Protein AF-A0ABD3NR68-F1 (afdb_monomer)

Mean predicted aligned error: 10.33 Å

Solvent-accessible surface area (backbone atoms only — not comparable to full-atom values): 18086 Å² total; per-residue (Å²): 133,54,73,58,55,52,44,32,49,54,40,53,52,52,47,50,52,52,63,60,52,61,59,51,64,66,69,32,66,78,48,55,76,67,62,65,53,46,64,59,53,43,46,52,52,49,51,50,52,50,53,54,52,50,50,52,50,52,52,48,41,50,52,34,55,53,53,66,72,71,58,85,61,88,83,62,85,74,67,78,68,86,57,86,83,66,67,51,73,40,58,56,55,25,48,65,31,43,51,60,13,48,29,24,38,51,46,2,34,74,44,43,33,56,71,43,23,55,43,48,14,51,47,42,23,53,56,46,43,49,48,45,43,49,72,69,67,58,54,83,60,89,73,40,70,73,47,54,53,50,53,50,52,53,52,47,51,53,41,52,51,52,38,51,56,56,51,52,54,57,52,56,51,51,52,49,57,50,49,55,52,52,53,54,48,56,51,57,61,51,69,73,62,79,80,96,75,86,83,90,80,95,85,82,96,81,80,82,79,80,74,67,83,64,85,78,74,71,79,58,86,91,53,65,98,72,62,85,67,52,56,80,60,80,77,63,71,89,80,39,89,82,80,57,90,75,88,67,76,58,80,47,58,52,44,60,53,8,49,51,23,11,46,48,14,9,53,26,61,29,51,36,53,55,38,60,70,72,43,59,66,79,70,50,56,62,61,26,63,74,40,77,39,28,58,41,60,53,67,71,50,73,86,80,66,79,80,84,126

Structure (mmCIF, N/CA/C/O backbone):
data_AF-A0ABD3NR68-F1
#
_entry.id   AF-A0ABD3NR68-F1
#
loop_
_atom_site.group_PDB
_atom_site.id
_atom_site.type_symbol
_atom_site.label_atom_id
_atom_site.label_alt_id
_atom_site.label_comp_id
_atom_site.label_asym_id
_atom_site.label_entity_id
_atom_site.label_seq_id
_atom_site.pdbx_PDB_ins_code
_atom_site.Cartn_x
_atom_site.Cartn_y
_atom_site.Cartn_z
_atom_site.occupancy
_atom_site.B_iso_or_equiv
_atom_site.auth_seq_id
_atom_site.auth_comp_id
_atom_site.auth_asym_id
_atom_site.auth_atom_id
_atom_site.pdbx_PDB_model_num
ATOM 1 N N . MET A 1 1 ? 30.261 1.679 -4.258 1.00 79.75 1 MET A N 1
ATOM 2 C CA . MET A 1 1 ? 28.835 1.857 -4.558 1.00 79.75 1 MET A CA 1
ATOM 3 C C . MET A 1 1 ? 28.741 2.703 -5.800 1.00 79.75 1 MET A C 1
ATOM 5 O O . MET A 1 1 ? 29.312 3.790 -5.810 1.00 79.75 1 MET A O 1
ATOM 9 N N . ASP A 1 2 ? 28.076 2.198 -6.825 1.00 92.88 2 ASP A N 1
ATOM 10 C CA . ASP A 1 2 ? 27.864 2.935 -8.067 1.00 92.88 2 ASP A CA 1
ATOM 11 C C . ASP A 1 2 ? 26.850 4.063 -7.841 1.00 92.88 2 ASP A C 1
ATOM 13 O O . ASP A 1 2 ? 25.953 3.950 -7.002 1.00 92.88 2 ASP A O 1
ATOM 17 N N . SER A 1 3 ? 26.916 5.134 -8.637 1.00 88.06 3 SER A N 1
ATOM 18 C CA . SER A 1 3 ? 25.952 6.245 -8.554 1.00 88.06 3 SER A CA 1
ATOM 19 C C . SER A 1 3 ? 24.499 5.765 -8.671 1.00 88.06 3 SER A C 1
ATOM 21 O O . SER A 1 3 ? 23.620 6.279 -7.986 1.00 88.06 3 SER A O 1
ATOM 23 N N . ASN A 1 4 ? 24.259 4.723 -9.475 1.00 85.38 4 ASN A N 1
ATOM 24 C CA . ASN A 1 4 ? 22.955 4.070 -9.601 1.00 85.38 4 ASN A CA 1
ATOM 25 C C . ASN A 1 4 ? 22.490 3.436 -8.275 1.00 85.38 4 ASN A C 1
ATOM 27 O O . ASN A 1 4 ? 21.332 3.584 -7.902 1.00 85.38 4 ASN A O 1
ATOM 31 N N . GLU A 1 5 ? 23.376 2.762 -7.538 1.00 88.19 5 GLU A N 1
ATOM 32 C CA . GLU A 1 5 ? 23.041 2.145 -6.246 1.00 88.19 5 GLU A CA 1
ATOM 33 C C . GLU A 1 5 ? 22.697 3.211 -5.199 1.00 88.19 5 GLU A C 1
ATOM 35 O O . GLU A 1 5 ? 21.719 3.064 -4.470 1.00 88.19 5 GLU A O 1
ATOM 40 N N . ILE A 1 6 ? 23.454 4.316 -5.165 1.00 90.19 6 ILE A N 1
ATOM 41 C CA . ILE A 1 6 ? 23.191 5.455 -4.269 1.00 90.19 6 ILE A CA 1
ATOM 42 C C . ILE A 1 6 ? 21.808 6.051 -4.560 1.00 90.19 6 ILE A C 1
ATOM 44 O O . ILE A 1 6 ? 21.007 6.226 -3.642 1.00 90.19 6 ILE A O 1
ATOM 48 N N . ILE A 1 7 ? 21.499 6.301 -5.836 1.00 87.94 7 ILE A N 1
ATOM 49 C CA . ILE A 1 7 ? 20.189 6.794 -6.279 1.00 87.94 7 ILE A CA 1
ATOM 50 C C . ILE A 1 7 ? 19.070 5.821 -5.869 1.00 87.94 7 ILE A C 1
ATOM 52 O O . ILE A 1 7 ? 18.037 6.260 -5.364 1.00 87.94 7 ILE A O 1
ATOM 56 N N . GLY A 1 8 ? 19.283 4.509 -6.015 1.00 85.00 8 GLY A N 1
ATOM 57 C CA . GLY A 1 8 ? 18.336 3.471 -5.595 1.00 85.00 8 GLY A CA 1
ATOM 58 C C . GLY A 1 8 ? 18.123 3.372 -4.077 1.00 85.00 8 GLY A C 1
ATOM 59 O O . GLY A 1 8 ? 17.014 3.078 -3.639 1.00 85.00 8 GLY A O 1
ATOM 60 N N . LEU A 1 9 ? 19.135 3.655 -3.252 1.00 88.88 9 LEU A N 1
ATOM 61 C CA . LEU A 1 9 ? 18.956 3.719 -1.795 1.00 88.88 9 LEU A CA 1
ATOM 62 C C . LEU A 1 9 ? 18.228 4.996 -1.360 1.00 88.88 9 LEU A C 1
ATOM 64 O O . LEU A 1 9 ? 17.313 4.924 -0.539 1.00 88.88 9 LEU A O 1
ATOM 68 N N . ILE A 1 10 ? 18.576 6.146 -1.947 1.00 92.31 10 ILE A N 1
ATOM 69 C CA . ILE A 1 10 ? 17.865 7.415 -1.719 1.00 92.31 10 ILE A CA 1
ATOM 70 C C . ILE A 1 10 ? 16.387 7.266 -2.114 1.00 92.31 10 ILE A C 1
ATOM 72 O O . ILE A 1 10 ? 15.511 7.734 -1.388 1.00 92.31 10 ILE A O 1
ATOM 76 N N . ALA A 1 11 ? 16.100 6.533 -3.196 1.00 87.12 11 ALA A N 1
ATOM 77 C CA . ALA A 1 11 ? 14.750 6.146 -3.602 1.00 87.12 11 ALA A CA 1
ATOM 78 C C . ALA A 1 11 ? 13.953 5.477 -2.489 1.00 87.12 11 ALA A C 1
ATOM 80 O O . ALA A 1 11 ? 12.871 5.930 -2.123 1.00 87.12 11 ALA A O 1
ATOM 81 N N . ALA A 1 12 ? 14.493 4.366 -1.983 1.00 87.00 12 ALA A N 1
ATOM 82 C CA . ALA A 1 12 ? 13.815 3.499 -1.040 1.00 87.00 12 ALA A CA 1
ATOM 83 C C . ALA A 1 12 ? 13.588 4.235 0.282 1.00 87.00 12 ALA A C 1
ATOM 85 O O . ALA A 1 12 ? 12.526 4.103 0.884 1.00 87.00 12 ALA A O 1
ATOM 86 N N . PHE A 1 13 ? 14.547 5.072 0.682 1.00 92.50 13 PHE A N 1
ATOM 87 C CA . PHE A 1 13 ? 14.435 5.929 1.853 1.00 92.50 13 PHE A CA 1
ATOM 88 C C . PHE A 1 13 ? 13.356 7.012 1.694 1.00 92.50 13 PHE A C 1
ATOM 90 O O . PHE A 1 13 ? 12.478 7.122 2.549 1.00 92.50 13 PHE A O 1
ATOM 97 N N . LEU A 1 14 ? 13.351 7.767 0.589 1.00 92.00 14 LEU A N 1
ATOM 98 C CA . LEU A 1 14 ? 12.320 8.783 0.327 1.00 92.00 14 LEU A CA 1
ATOM 99 C C . LEU A 1 14 ? 10.925 8.161 0.182 1.00 92.00 14 LEU A C 1
ATOM 101 O O . LEU A 1 14 ? 9.957 8.706 0.709 1.00 92.00 14 LEU A O 1
ATOM 105 N N . ALA A 1 15 ? 10.819 7.002 -0.470 1.00 88.25 15 ALA A N 1
ATOM 106 C CA . ALA A 1 15 ? 9.576 6.245 -0.556 1.00 88.25 15 ALA A CA 1
ATOM 107 C C . ALA A 1 15 ? 9.105 5.784 0.833 1.00 88.25 15 ALA A C 1
ATOM 109 O O . ALA A 1 15 ? 7.940 5.981 1.170 1.00 88.25 15 ALA A O 1
ATOM 110 N N . ALA A 1 16 ? 9.994 5.235 1.667 1.00 88.62 16 ALA A N 1
ATOM 111 C CA . ALA A 1 16 ? 9.666 4.830 3.034 1.00 88.62 16 ALA A CA 1
ATOM 112 C C . ALA A 1 16 ? 9.192 6.016 3.894 1.00 88.62 16 ALA A C 1
ATOM 114 O O . ALA A 1 16 ? 8.191 5.890 4.599 1.00 88.62 16 ALA A O 1
ATOM 115 N N . LEU A 1 17 ? 9.840 7.182 3.787 1.00 92.81 17 LEU A N 1
ATOM 116 C CA . LEU A 1 17 ? 9.398 8.407 4.460 1.00 92.81 17 LEU A CA 1
ATOM 117 C C . LEU A 1 17 ? 8.028 8.885 3.955 1.00 92.81 17 LEU A C 1
ATOM 119 O O . LEU A 1 17 ? 7.162 9.217 4.765 1.00 92.81 17 LEU A O 1
ATOM 123 N N . ALA A 1 18 ? 7.798 8.897 2.640 1.00 91.69 18 ALA A N 1
ATOM 124 C CA . ALA A 1 18 ? 6.530 9.333 2.053 1.00 91.69 18 ALA A CA 1
ATOM 125 C C . ALA A 1 18 ? 5.366 8.392 2.418 1.00 91.69 18 ALA A C 1
ATOM 127 O O . ALA A 1 18 ? 4.312 8.849 2.862 1.00 91.69 18 ALA A O 1
ATOM 128 N N . PHE A 1 19 ? 5.557 7.074 2.301 1.00 86.69 19 PHE A N 1
ATOM 129 C CA . PHE A 1 19 ? 4.538 6.086 2.668 1.00 86.69 19 PHE A CA 1
ATOM 130 C C . PHE A 1 19 ? 4.300 6.011 4.182 1.00 86.69 19 PHE A C 1
ATOM 132 O O . PHE A 1 19 ? 3.154 5.853 4.602 1.00 86.69 19 PHE A O 1
ATOM 139 N N . GLY A 1 20 ? 5.344 6.164 5.005 1.00 87.75 20 GLY A N 1
ATOM 140 C CA . GLY A 1 20 ? 5.217 6.203 6.464 1.00 87.75 20 GLY A CA 1
ATOM 141 C C . GLY A 1 20 ? 4.485 7.453 6.963 1.00 87.75 20 GLY A C 1
ATOM 142 O O . GLY A 1 20 ? 3.576 7.352 7.786 1.00 87.75 20 GLY A O 1
ATOM 143 N N . SER A 1 21 ? 4.824 8.630 6.426 1.00 91.19 21 SER A N 1
ATOM 144 C CA . SER A 1 21 ? 4.200 9.903 6.822 1.00 91.19 21 SER A CA 1
ATOM 145 C C . SER A 1 21 ? 2.761 10.068 6.320 1.00 91.19 21 SER A C 1
ATOM 147 O O . SER A 1 21 ? 1.955 10.678 7.019 1.00 91.19 21 SER A O 1
ATOM 149 N N . TYR A 1 22 ? 2.389 9.469 5.181 1.00 88.31 22 TYR A N 1
ATOM 150 C CA . TYR A 1 22 ? 1.017 9.485 4.641 1.00 88.31 22 TYR A CA 1
ATOM 151 C C . TYR A 1 22 ? -0.055 9.022 5.651 1.00 88.31 22 TYR A C 1
ATOM 153 O O . TYR A 1 22 ? -1.179 9.528 5.636 1.00 88.31 22 TYR A O 1
ATOM 161 N N . GLY A 1 23 ? 0.281 8.101 6.562 1.00 85.38 23 GLY A N 1
ATOM 162 C CA . GLY A 1 23 ? -0.645 7.633 7.596 1.00 85.38 23 GLY A CA 1
ATOM 163 C C . GLY A 1 23 ? -0.946 8.656 8.700 1.00 85.38 23 GLY A C 1
ATOM 164 O O . GLY A 1 23 ? -1.962 8.527 9.383 1.00 85.38 23 GLY A O 1
ATOM 165 N N . VAL A 1 24 ? -0.104 9.680 8.878 1.00 88.69 24 VAL A N 1
ATOM 166 C CA . VAL A 1 24 ? -0.232 10.659 9.973 1.00 88.69 24 VAL A CA 1
ATOM 167 C C . VAL A 1 24 ? -1.396 11.638 9.736 1.00 88.69 24 VAL A C 1
ATOM 169 O O . VAL A 1 24 ? -2.262 11.714 10.609 1.00 88.69 24 VAL A O 1
ATOM 172 N N . PRO A 1 25 ? -1.542 12.306 8.567 1.00 88.50 25 PRO A N 1
ATOM 173 C CA . PRO A 1 25 ? -2.712 13.145 8.283 1.00 88.50 25 PRO A CA 1
ATOM 174 C C . PRO A 1 25 ? -4.056 12.414 8.403 1.00 88.50 25 PRO A C 1
ATOM 176 O O . PRO A 1 25 ? -5.051 13.028 8.776 1.00 88.50 25 PRO A O 1
ATOM 179 N N . MET A 1 26 ? -4.094 11.100 8.143 1.00 83.81 26 MET A N 1
ATOM 180 C CA . MET A 1 26 ? -5.310 10.285 8.282 1.00 83.81 26 MET A CA 1
ATOM 181 C C . MET A 1 26 ? -5.787 10.129 9.733 1.00 83.81 26 MET A C 1
ATOM 183 O O . MET A 1 26 ? -6.985 9.942 9.954 1.00 83.81 26 MET A O 1
ATOM 187 N N . LYS A 1 27 ? -4.866 10.185 10.707 1.00 81.94 27 LYS A N 1
ATOM 188 C CA . LYS A 1 27 ? -5.165 10.198 12.149 1.00 81.94 27 LYS A CA 1
ATOM 189 C C . LYS A 1 27 ? -5.452 11.610 12.685 1.00 81.94 27 LYS A C 1
ATOM 191 O O . LYS A 1 27 ? -5.962 11.729 13.795 1.00 81.94 27 LYS A O 1
ATOM 196 N N . GLY A 1 28 ? -5.125 12.662 11.930 1.00 85.19 28 GLY A N 1
ATOM 197 C CA . GLY A 1 28 ? -5.266 14.048 12.374 1.00 85.19 28 GLY A CA 1
ATOM 198 C C . GLY A 1 28 ? -6.711 14.420 12.716 1.00 85.19 28 GLY A C 1
ATOM 199 O O . GLY A 1 28 ? -7.650 14.023 12.025 1.00 85.19 28 GLY A O 1
ATOM 200 N N . GLU A 1 29 ? -6.887 15.231 13.761 1.00 81.50 29 GLU A N 1
ATOM 201 C CA . GLU A 1 29 ? -8.203 15.564 14.326 1.00 81.50 29 GLU A CA 1
ATOM 202 C C . GLU A 1 29 ? -9.193 16.146 13.296 1.00 81.50 29 GLU A C 1
ATOM 204 O O . GLU A 1 29 ? -10.386 15.856 13.322 1.00 81.50 29 GLU A O 1
ATOM 209 N N . ALA A 1 30 ? -8.699 16.922 12.327 1.00 85.25 30 ALA A N 1
ATOM 210 C CA . ALA A 1 30 ? -9.517 17.450 11.235 1.00 85.25 30 ALA A CA 1
ATOM 211 C C . ALA A 1 30 ? -10.134 16.339 10.356 1.00 85.25 30 ALA A C 1
ATOM 213 O O . ALA A 1 30 ? -11.280 16.460 9.925 1.00 85.25 30 ALA A O 1
ATOM 214 N N . ALA A 1 31 ? -9.407 15.244 10.113 1.00 81.56 31 ALA A N 1
ATOM 215 C CA . ALA A 1 31 ? -9.874 14.119 9.304 1.00 81.56 31 ALA A CA 1
ATOM 216 C C . ALA A 1 31 ? -10.822 13.186 10.079 1.00 81.56 31 ALA A C 1
ATOM 218 O O . ALA A 1 31 ? -11.714 12.577 9.478 1.00 81.56 31 ALA A O 1
ATOM 219 N N . THR A 1 32 ? -10.654 13.076 11.402 1.00 81.06 32 THR A N 1
ATOM 220 C CA . THR A 1 32 ? -11.526 12.262 12.264 1.00 81.06 32 THR A CA 1
ATOM 221 C C . THR A 1 32 ? -12.839 12.975 12.589 1.00 81.06 32 THR A C 1
ATOM 223 O O . THR A 1 32 ? -13.889 12.343 12.480 1.00 81.06 32 THR A O 1
ATOM 226 N N . ARG A 1 33 ? -12.822 14.290 12.868 1.00 85.38 33 ARG A N 1
ATOM 227 C CA . ARG A 1 33 ? -14.028 15.111 13.127 1.00 85.38 33 ARG A CA 1
ATOM 228 C C . ARG A 1 33 ? -15.070 15.053 12.004 1.00 85.38 33 ARG A C 1
ATOM 230 O O . ARG A 1 33 ? -16.262 15.076 12.284 1.00 85.38 33 ARG A O 1
ATOM 237 N N . VAL A 1 34 ? -14.636 14.983 10.743 1.00 87.94 34 VAL A N 1
ATOM 238 C CA . VAL A 1 34 ? -15.539 14.943 9.572 1.00 87.94 34 VAL A CA 1
ATOM 239 C C . VAL A 1 34 ? -16.061 13.525 9.286 1.00 87.94 34 VAL A C 1
ATOM 241 O O . VAL A 1 34 ? -17.029 13.367 8.550 1.00 87.94 34 VAL A O 1
ATOM 244 N N . ASN A 1 35 ? -15.436 12.483 9.853 1.00 86.25 35 ASN A N 1
ATOM 245 C CA . ASN A 1 35 ? -15.756 11.070 9.604 1.00 86.25 35 ASN A CA 1
ATOM 246 C C . ASN A 1 35 ? -15.917 10.720 8.102 1.00 86.25 35 ASN A C 1
ATOM 248 O O . ASN A 1 35 ? -16.807 9.970 7.710 1.00 86.25 35 ASN A O 1
ATOM 252 N N . VAL A 1 36 ? -15.048 11.289 7.251 1.00 89.25 36 VAL A N 1
ATOM 253 C CA . VAL A 1 36 ? -15.072 11.135 5.778 1.00 89.25 36 VAL A CA 1
ATOM 254 C C . VAL A 1 36 ? -15.148 9.658 5.390 1.00 89.25 36 VAL A C 1
ATOM 256 O O . VAL A 1 36 ? -14.344 8.886 5.902 1.00 89.25 36 VAL A O 1
ATOM 259 N N . ASP A 1 37 ? -16.025 9.242 4.478 1.00 92.00 37 ASP A N 1
ATOM 260 C CA . ASP A 1 37 ? -16.107 7.830 4.071 1.00 92.00 37 ASP A CA 1
ATOM 261 C C . ASP A 1 37 ? -14.758 7.305 3.498 1.00 92.00 37 ASP A C 1
ATOM 263 O O . ASP A 1 37 ? -14.104 8.013 2.719 1.00 92.00 37 ASP A O 1
ATOM 267 N N . PRO A 1 38 ? -14.300 6.082 3.845 1.00 90.19 38 PRO A N 1
ATOM 268 C CA . PRO A 1 38 ? -13.087 5.481 3.279 1.00 90.19 38 PRO A CA 1
ATOM 269 C C . PRO A 1 38 ? -13.025 5.449 1.742 1.00 90.19 38 PRO A C 1
ATOM 271 O O . PRO A 1 38 ? -11.933 5.565 1.179 1.00 90.19 38 PRO A O 1
ATOM 274 N N . LEU A 1 39 ? -14.161 5.323 1.050 1.00 92.88 39 LEU A N 1
ATOM 275 C CA . LEU A 1 39 ? -14.262 5.395 -0.412 1.00 92.88 39 LEU A CA 1
ATOM 276 C C . LEU A 1 39 ? -14.009 6.813 -0.930 1.00 92.88 39 LEU A C 1
ATOM 278 O O . LEU A 1 39 ? -13.324 6.980 -1.938 1.00 92.88 39 LEU A O 1
ATOM 282 N N . VAL A 1 40 ? -14.490 7.841 -0.226 1.00 94.12 40 VAL A N 1
ATOM 283 C CA . VAL A 1 40 ? -14.202 9.249 -0.553 1.00 94.12 40 VAL A CA 1
ATOM 284 C C . VAL A 1 40 ? -12.708 9.532 -0.371 1.00 94.12 40 VAL A C 1
ATOM 286 O O . VAL A 1 40 ? -12.079 10.121 -1.249 1.00 94.12 40 VAL A O 1
ATOM 289 N N . PHE A 1 41 ? -12.096 9.020 0.701 1.00 91.69 41 PHE A N 1
ATOM 290 C CA . PHE A 1 41 ? -10.649 9.141 0.907 1.00 91.69 41 PHE A CA 1
ATOM 291 C C . PHE A 1 41 ? -9.833 8.414 -0.180 1.00 91.69 41 PHE A C 1
ATOM 293 O O . PHE A 1 41 ? -8.887 8.980 -0.733 1.00 91.69 41 PHE A O 1
ATOM 300 N N . GLN A 1 42 ? -10.219 7.187 -0.546 1.00 93.75 42 GLN A N 1
ATOM 301 C CA . GLN A 1 42 ? -9.591 6.449 -1.649 1.00 93.75 42 GLN A CA 1
ATOM 302 C C . GLN A 1 42 ? -9.806 7.153 -3.005 1.00 93.75 42 GLN A C 1
ATOM 304 O O . GLN A 1 42 ? -8.907 7.117 -3.844 1.00 93.75 42 GLN A O 1
ATOM 309 N N . THR A 1 43 ? -10.931 7.849 -3.202 1.00 94.12 43 THR A N 1
ATOM 310 C CA . THR A 1 43 ? -11.192 8.672 -4.396 1.00 94.12 43 THR A CA 1
ATOM 311 C C . THR A 1 43 ? -10.243 9.867 -4.458 1.00 94.12 43 THR A C 1
ATOM 313 O O . THR A 1 43 ? -9.597 10.063 -5.483 1.00 94.12 43 THR A O 1
ATOM 316 N N . TYR A 1 44 ? -10.061 10.619 -3.365 1.00 94.62 44 TYR A N 1
ATOM 317 C CA . TYR A 1 44 ? -9.072 11.706 -3.325 1.00 94.62 44 TYR A CA 1
ATOM 318 C C . TYR A 1 44 ? -7.656 11.203 -3.614 1.00 94.62 44 TYR A C 1
ATOM 320 O O . TYR A 1 44 ? -6.947 11.793 -4.428 1.00 94.62 44 TYR A O 1
ATOM 328 N N . LYS A 1 45 ? -7.261 10.076 -3.013 1.00 92.62 45 LYS A N 1
ATOM 329 C CA . LYS A 1 45 ? -5.972 9.426 -3.281 1.00 92.62 45 LYS A CA 1
ATOM 330 C C . LYS A 1 45 ? -5.824 9.041 -4.758 1.00 92.62 45 LYS A C 1
ATOM 332 O O . LYS A 1 45 ? -4.791 9.342 -5.349 1.00 92.62 45 LYS A O 1
ATOM 337 N N . ALA A 1 46 ? -6.840 8.430 -5.369 1.00 93.69 46 ALA A N 1
ATOM 338 C CA . ALA A 1 46 ? -6.833 8.078 -6.790 1.00 93.69 46 ALA A CA 1
ATOM 339 C C . ALA A 1 46 ? -6.726 9.315 -7.698 1.00 93.69 46 ALA A C 1
ATOM 341 O O . ALA A 1 46 ? -5.898 9.324 -8.607 1.00 93.69 46 ALA A O 1
ATOM 342 N N . SER A 1 47 ? -7.478 10.381 -7.412 1.00 95.00 47 SER A N 1
ATOM 343 C CA . SER A 1 47 ? -7.404 11.649 -8.149 1.00 95.00 47 SER A CA 1
ATOM 344 C C . SER A 1 47 ? -6.030 12.311 -8.037 1.00 95.00 47 SER A C 1
ATOM 346 O O . SER A 1 47 ? -5.494 12.769 -9.042 1.00 95.00 47 SER A O 1
ATOM 348 N N . VAL A 1 48 ? -5.414 12.324 -6.849 1.00 95.12 48 VAL A N 1
ATOM 349 C CA . VAL A 1 48 ? -4.053 12.858 -6.668 1.00 95.12 48 VAL A CA 1
ATOM 350 C C . VAL A 1 48 ? -3.027 12.022 -7.437 1.00 95.12 48 VAL A C 1
ATOM 352 O O . VAL A 1 48 ? -2.188 12.604 -8.119 1.00 95.12 48 VAL A O 1
ATOM 355 N N . VAL A 1 49 ? -3.112 10.685 -7.400 1.00 91.88 49 VAL A N 1
ATOM 356 C CA . VAL A 1 49 ? -2.237 9.806 -8.204 1.00 91.88 49 VAL A CA 1
ATOM 357 C C . VAL A 1 49 ? -2.431 10.032 -9.707 1.00 91.88 49 VAL A C 1
ATOM 359 O O . VAL A 1 49 ? -1.445 10.081 -10.441 1.00 91.88 49 VAL A O 1
ATOM 362 N N . LEU A 1 50 ? -3.668 10.213 -10.175 1.00 93.00 50 LEU A N 1
ATOM 363 C CA . LEU A 1 50 ? -3.958 10.510 -11.579 1.00 93.00 50 LEU A CA 1
ATOM 364 C C . LEU A 1 50 ? -3.348 11.852 -12.006 1.00 93.00 50 LEU A C 1
ATOM 366 O O . LEU A 1 50 ? -2.700 11.920 -13.050 1.00 93.00 50 LEU A O 1
ATOM 370 N N . LEU A 1 51 ? -3.508 12.903 -11.197 1.00 94.94 51 LEU A N 1
ATOM 371 C CA . LEU A 1 51 ? -2.964 14.234 -11.478 1.00 94.94 51 LEU A CA 1
ATOM 372 C C . LEU A 1 51 ? -1.429 14.243 -11.480 1.00 94.94 51 LEU A C 1
ATOM 374 O O . LEU A 1 51 ? -0.830 14.777 -12.413 1.00 94.94 51 LEU A O 1
ATOM 378 N N . THR A 1 52 ? -0.780 13.623 -10.489 1.00 92.75 52 THR A N 1
ATOM 379 C CA . THR A 1 52 ? 0.691 13.567 -10.435 1.00 92.75 52 THR A CA 1
ATOM 380 C C . THR A 1 52 ? 1.270 12.702 -11.550 1.00 92.75 52 THR A C 1
ATOM 382 O O . THR A 1 52 ? 2.244 13.110 -12.178 1.00 92.75 52 THR A O 1
ATOM 385 N N . SER A 1 53 ? 0.643 11.568 -11.877 1.00 89.44 53 SER A N 1
ATOM 386 C CA . SER A 1 53 ? 1.059 10.731 -13.013 1.00 89.44 53 SER A CA 1
ATOM 387 C C . SER A 1 53 ? 0.879 11.457 -14.348 1.00 89.44 53 SER A C 1
ATOM 389 O O . SER A 1 53 ? 1.770 11.410 -15.190 1.00 89.44 53 SER A O 1
ATOM 391 N N . SER A 1 54 ? -0.223 12.194 -14.525 1.00 89.94 54 SER A N 1
ATOM 392 C CA . SER A 1 54 ? -0.462 13.000 -15.733 1.00 89.94 54 SER A CA 1
ATOM 393 C C . SER A 1 54 ? 0.586 14.104 -15.889 1.00 89.94 54 SER A C 1
ATOM 395 O O . SER A 1 54 ? 1.124 14.290 -16.978 1.00 89.94 54 SER A O 1
ATOM 397 N N . LEU A 1 55 ? 0.936 14.797 -14.798 1.00 91.88 55 LEU A N 1
ATOM 398 C CA . LEU A 1 55 ? 2.001 15.803 -14.801 1.00 91.88 55 LEU A CA 1
ATOM 399 C C . LEU A 1 55 ? 3.364 15.186 -15.150 1.00 91.88 55 LEU A C 1
ATOM 401 O O . LEU A 1 55 ? 4.091 15.750 -15.962 1.00 91.88 55 LEU A O 1
ATOM 405 N N . LEU A 1 56 ? 3.697 14.017 -14.591 1.00 88.62 56 LEU A N 1
ATOM 406 C CA . LEU A 1 56 ? 4.937 13.304 -14.915 1.00 88.62 56 LEU A CA 1
ATOM 407 C C . LEU A 1 56 ? 4.991 12.867 -16.387 1.00 88.62 56 LEU A C 1
ATOM 409 O O . LEU A 1 56 ? 6.049 12.979 -17.000 1.00 88.62 56 LEU A O 1
ATOM 413 N N . ILE A 1 57 ? 3.870 12.436 -16.976 1.00 88.12 57 ILE A N 1
ATOM 414 C CA . ILE A 1 57 ? 3.776 12.111 -18.411 1.00 88.12 57 ILE A CA 1
ATOM 415 C C . ILE A 1 57 ? 3.979 13.365 -19.275 1.00 88.12 57 ILE A C 1
ATOM 417 O O . ILE A 1 57 ? 4.713 13.314 -20.260 1.00 88.12 57 ILE A O 1
ATOM 421 N N . VAL A 1 58 ? 3.396 14.509 -18.899 1.00 90.50 58 VAL A N 1
ATOM 422 C CA . VAL A 1 58 ? 3.612 15.782 -19.612 1.00 90.50 58 VAL A CA 1
ATOM 423 C C . VAL A 1 58 ? 5.076 16.220 -19.526 1.00 90.50 58 VAL A C 1
ATOM 425 O O . VAL A 1 58 ? 5.664 16.559 -20.549 1.00 90.50 58 VAL A O 1
ATOM 428 N N . VAL A 1 59 ? 5.689 16.168 -18.340 1.00 88.94 59 VAL A N 1
ATOM 429 C CA . VAL A 1 59 ? 7.111 16.506 -18.153 1.00 88.94 59 VAL A CA 1
ATOM 430 C C . VAL A 1 59 ? 8.015 15.549 -18.937 1.00 88.94 59 VAL A C 1
ATOM 432 O O . VAL A 1 59 ? 8.946 16.016 -19.587 1.00 88.94 59 VAL A O 1
ATOM 435 N N . ASN A 1 60 ? 7.719 14.245 -18.952 1.00 86.44 60 ASN A N 1
ATOM 436 C CA . ASN A 1 60 ? 8.412 13.264 -19.793 1.00 86.44 60 ASN A CA 1
ATOM 437 C C . ASN A 1 60 ? 8.349 13.657 -21.276 1.00 86.44 60 ASN A C 1
ATOM 439 O O . ASN A 1 60 ? 9.384 13.899 -21.898 1.00 86.44 60 ASN A O 1
ATOM 443 N N . ASN A 1 61 ? 7.140 13.804 -21.820 1.00 88.56 61 ASN A N 1
ATOM 444 C CA . ASN A 1 61 ? 6.943 14.111 -23.234 1.00 88.56 61 ASN A CA 1
ATOM 445 C C . ASN A 1 61 ? 7.580 15.463 -23.626 1.00 88.56 61 ASN A C 1
ATOM 447 O O . ASN A 1 61 ? 8.079 15.602 -24.741 1.00 88.56 61 ASN A O 1
ATOM 451 N N . LEU A 1 62 ? 7.626 16.451 -22.721 1.00 89.94 62 LEU A N 1
ATOM 452 C CA . LEU A 1 62 ? 8.370 17.698 -22.934 1.00 89.94 62 LEU A CA 1
ATOM 453 C C . LEU A 1 62 ? 9.887 17.465 -23.002 1.00 89.94 62 LEU A C 1
ATOM 455 O O . LEU A 1 62 ? 10.519 17.926 -23.950 1.00 89.94 62 LEU A O 1
ATOM 459 N N . MET A 1 63 ? 10.467 16.733 -22.045 1.00 86.00 63 MET A N 1
ATOM 460 C CA . MET A 1 63 ? 11.903 16.415 -22.031 1.00 86.00 63 MET A CA 1
ATOM 461 C C . MET A 1 63 ? 12.333 15.635 -23.283 1.00 86.00 63 MET A C 1
ATOM 463 O O . MET A 1 63 ? 13.355 15.966 -23.881 1.00 86.00 63 MET A O 1
ATOM 467 N N . ALA A 1 64 ? 11.517 14.675 -23.731 1.00 83.81 64 ALA A N 1
ATOM 468 C CA . ALA A 1 64 ? 11.740 13.920 -24.965 1.00 83.81 64 ALA A CA 1
ATOM 469 C C . ALA A 1 64 ? 11.830 14.829 -26.208 1.00 83.81 64 ALA A C 1
ATOM 471 O O . ALA A 1 64 ? 12.717 14.660 -27.047 1.00 83.81 64 ALA A O 1
ATOM 472 N N . ASN A 1 65 ? 10.953 15.835 -26.304 1.00 86.38 65 ASN A N 1
ATOM 473 C CA . ASN A 1 65 ? 10.955 16.802 -27.407 1.00 86.38 65 ASN A CA 1
ATOM 474 C C . ASN A 1 65 ? 12.183 17.733 -27.379 1.00 86.38 65 ASN A C 1
ATOM 476 O O . ASN A 1 65 ? 12.728 18.056 -28.438 1.00 86.38 65 ASN A O 1
ATOM 480 N N . PHE A 1 66 ? 12.640 18.149 -26.192 1.00 87.50 66 PHE A N 1
ATOM 481 C CA . PHE A 1 66 ? 13.870 18.938 -26.059 1.00 87.50 66 PHE A CA 1
ATOM 482 C C . PHE A 1 66 ? 15.098 18.137 -26.513 1.00 87.50 66 PHE A C 1
ATOM 484 O O . PHE A 1 66 ? 15.842 18.604 -27.374 1.00 87.50 66 PHE A O 1
ATOM 491 N N . GLU A 1 67 ? 15.271 16.907 -26.019 1.00 83.12 67 GLU A N 1
ATOM 492 C CA . GLU A 1 67 ? 16.423 16.064 -26.371 1.00 83.12 67 GLU A CA 1
ATOM 493 C C . GLU A 1 67 ? 16.451 15.709 -27.870 1.00 83.12 67 GLU A C 1
ATOM 495 O O . GLU A 1 67 ? 17.508 15.765 -28.502 1.00 83.12 67 GLU A O 1
ATOM 500 N N . SER A 1 68 ? 15.283 15.453 -28.474 1.00 79.19 68 SER A N 1
ATOM 501 C CA . SER A 1 68 ? 15.148 15.216 -29.920 1.00 79.19 68 SER A CA 1
ATOM 502 C C . SER A 1 68 ? 15.490 16.434 -30.793 1.00 79.19 68 SER A C 1
ATOM 504 O O . SER A 1 68 ? 15.645 16.276 -32.005 1.00 79.19 68 SER A O 1
ATOM 506 N N . THR A 1 69 ? 15.572 17.639 -30.223 1.00 82.56 69 THR A N 1
ATOM 507 C CA . THR A 1 69 ? 15.943 18.862 -30.956 1.00 82.56 69 THR A CA 1
ATOM 508 C C . THR A 1 69 ? 17.458 19.097 -30.940 1.00 82.56 69 THR A C 1
ATOM 510 O O . THR A 1 69 ? 18.006 19.663 -31.887 1.00 82.56 69 THR A O 1
ATOM 513 N N . GLU A 1 70 ? 18.144 18.656 -29.883 1.00 83.94 70 GLU A N 1
ATOM 514 C CA . GLU A 1 70 ? 19.575 18.901 -29.666 1.00 83.94 70 GLU A CA 1
ATOM 515 C C . GLU A 1 70 ? 20.464 17.778 -30.233 1.00 83.94 70 GLU A C 1
ATOM 517 O O . GLU A 1 70 ? 21.482 18.052 -30.876 1.00 83.94 70 GLU A O 1
ATOM 522 N N . ASN A 1 71 ? 20.064 16.511 -30.074 1.00 74.25 71 ASN A N 1
ATOM 523 C CA . ASN A 1 71 ? 20.869 15.368 -30.506 1.00 74.25 71 ASN A CA 1
ATOM 524 C C . ASN A 1 71 ? 20.648 15.004 -31.984 1.00 74.25 71 ASN A C 1
ATOM 526 O O . ASN A 1 71 ? 19.651 14.393 -32.361 1.00 74.25 71 ASN A O 1
ATOM 530 N N . LYS A 1 72 ? 21.650 15.301 -32.823 1.00 75.38 72 LYS A N 1
ATOM 531 C CA . LYS A 1 72 ? 21.745 14.803 -34.212 1.00 75.38 72 LYS A CA 1
ATOM 532 C C . LYS A 1 72 ? 22.324 13.388 -34.340 1.00 75.38 72 LYS A C 1
ATOM 534 O O . LYS A 1 72 ? 22.412 12.887 -35.458 1.00 75.38 72 LYS A O 1
ATOM 539 N N . ASP A 1 73 ? 22.764 12.769 -33.245 1.00 82.12 73 ASP A N 1
ATOM 540 C CA . ASP A 1 73 ? 23.363 11.434 -33.275 1.00 82.12 73 ASP A CA 1
ATOM 541 C C . ASP A 1 73 ? 22.266 10.345 -33.261 1.00 82.12 73 ASP A C 1
ATOM 543 O O . ASP A 1 73 ? 21.575 10.191 -32.251 1.00 82.12 73 ASP A O 1
ATOM 547 N N . PRO A 1 74 ? 22.096 9.562 -34.346 1.00 73.00 74 PRO A N 1
ATOM 548 C CA . PRO A 1 74 ? 21.053 8.540 -34.440 1.00 73.00 74 PRO A CA 1
ATOM 549 C C . PRO A 1 74 ? 21.311 7.305 -33.557 1.00 73.00 74 PRO A C 1
ATOM 551 O O . PRO A 1 74 ? 20.499 6.380 -33.563 1.00 73.00 74 PRO A O 1
ATOM 554 N N . SER A 1 75 ? 22.435 7.239 -32.833 1.00 72.62 75 SER A N 1
ATOM 555 C CA . SER A 1 75 ? 22.756 6.127 -31.928 1.00 72.62 75 SER A CA 1
ATOM 556 C C . SER A 1 75 ? 22.164 6.272 -30.519 1.00 72.62 75 SER A C 1
ATOM 558 O O . SER A 1 75 ? 22.059 5.276 -29.794 1.00 72.62 75 SER A O 1
ATOM 560 N N . VAL A 1 76 ? 21.735 7.477 -30.126 1.00 73.12 76 VAL A N 1
ATOM 561 C CA . VAL A 1 76 ? 21.073 7.711 -28.835 1.00 73.12 76 VAL A CA 1
ATOM 562 C C . VAL A 1 76 ? 19.616 7.258 -28.932 1.00 73.12 76 VAL A C 1
ATOM 564 O O . VAL A 1 76 ? 18.861 7.728 -29.778 1.00 73.12 76 VAL A O 1
ATOM 567 N N . LYS A 1 77 ? 19.201 6.336 -28.053 1.00 61.62 77 LYS A N 1
ATOM 568 C CA . LYS A 1 77 ? 17.797 5.911 -27.961 1.00 61.62 77 LYS A CA 1
ATOM 569 C C . LYS A 1 77 ? 16.931 7.089 -27.520 1.00 61.62 77 LYS A C 1
ATOM 571 O O . LYS A 1 77 ? 16.949 7.446 -26.344 1.00 61.62 77 LYS A O 1
ATOM 576 N N . THR A 1 78 ? 16.162 7.643 -28.448 1.00 64.69 78 THR A N 1
ATOM 577 C CA . THR A 1 78 ? 15.154 8.665 -28.168 1.00 64.69 78 THR A CA 1
ATOM 578 C C . THR A 1 78 ? 14.079 8.137 -27.220 1.00 64.69 78 THR A C 1
ATOM 580 O O . THR A 1 78 ? 13.678 6.973 -27.279 1.00 64.69 78 THR A O 1
ATOM 583 N N . PHE A 1 79 ? 13.598 9.012 -26.339 1.00 69.81 79 PHE A N 1
ATOM 584 C CA . PHE A 1 79 ? 12.426 8.737 -25.518 1.00 69.81 79 PHE A CA 1
ATOM 585 C C . PHE A 1 79 ? 11.175 8.659 -26.397 1.00 69.81 79 PHE A C 1
ATOM 587 O O . PHE A 1 79 ? 10.862 9.604 -27.121 1.00 69.81 79 PHE A O 1
ATOM 594 N N . ASN A 1 80 ? 10.438 7.549 -26.311 1.00 76.69 80 ASN A N 1
ATOM 595 C CA . ASN A 1 80 ? 9.129 7.450 -26.946 1.00 76.69 80 ASN A CA 1
ATOM 596 C C . ASN A 1 80 ? 8.114 8.321 -26.182 1.00 76.69 80 ASN A C 1
ATOM 598 O O . ASN A 1 80 ? 7.991 8.167 -24.961 1.00 76.69 80 ASN A O 1
ATOM 602 N N . PRO A 1 81 ? 7.366 9.208 -26.864 1.00 80.88 81 PRO A N 1
ATOM 603 C CA . PRO A 1 81 ? 6.295 9.963 -26.231 1.00 80.88 81 PRO A CA 1
ATOM 604 C C . PRO A 1 81 ? 5.167 9.012 -25.820 1.00 80.88 81 PRO A C 1
ATOM 606 O O . PRO A 1 81 ? 4.677 8.229 -26.632 1.00 80.88 81 PRO A O 1
ATOM 609 N N . TRP A 1 82 ? 4.736 9.099 -24.563 1.00 84.62 82 TRP A N 1
ATOM 610 C CA . TRP A 1 82 ? 3.676 8.243 -24.026 1.00 84.62 82 TRP A CA 1
ATOM 611 C C . TRP A 1 82 ? 2.314 8.568 -24.639 1.00 84.62 82 TRP A C 1
ATOM 613 O O . TRP A 1 82 ? 1.915 9.738 -24.684 1.00 84.62 82 TRP A O 1
ATOM 623 N N . SER A 1 83 ? 1.580 7.529 -25.041 1.00 84.12 83 SER A N 1
ATOM 624 C CA . SER A 1 83 ? 0.256 7.616 -25.652 1.00 84.12 83 SER A CA 1
ATOM 625 C C . SER A 1 83 ? -0.804 6.854 -24.852 1.00 84.12 83 SER A C 1
ATOM 627 O O . SER A 1 83 ? -0.526 5.923 -24.098 1.00 84.12 83 SER A O 1
ATOM 629 N N . ILE A 1 84 ? -2.075 7.217 -25.041 1.00 82.12 84 ILE A N 1
ATOM 630 C CA . ILE A 1 84 ? -3.207 6.527 -24.396 1.00 82.12 84 ILE A CA 1
ATOM 631 C C . ILE A 1 84 ? -3.380 5.076 -24.877 1.00 82.12 84 ILE A C 1
ATOM 633 O O . ILE A 1 84 ? -4.019 4.280 -24.196 1.00 82.12 84 ILE A O 1
ATOM 637 N N . TYR A 1 85 ? -2.806 4.724 -26.030 1.00 82.62 85 TYR A N 1
ATOM 638 C CA . TYR A 1 85 ? -2.862 3.371 -26.589 1.00 82.62 85 TYR A CA 1
ATOM 639 C C . TYR A 1 85 ? -1.863 2.402 -25.934 1.00 82.62 85 TYR A C 1
ATOM 641 O O . TYR A 1 85 ? -2.019 1.192 -26.077 1.00 82.62 85 TYR A O 1
ATOM 649 N N . ASP A 1 86 ? -0.897 2.912 -25.162 1.00 83.06 86 ASP A N 1
ATOM 650 C CA . ASP A 1 86 ? 0.086 2.100 -24.430 1.00 83.06 86 ASP A CA 1
ATOM 651 C C . ASP A 1 86 ? -0.493 1.505 -23.125 1.00 83.06 86 ASP A C 1
ATOM 653 O O . ASP A 1 86 ? 0.140 0.685 -22.451 1.00 83.06 86 ASP A O 1
ATOM 657 N N . PHE A 1 87 ? -1.731 1.873 -22.765 1.00 84.31 87 PHE A N 1
ATOM 658 C CA . PHE A 1 87 ? -2.445 1.319 -21.615 1.00 84.31 87 PHE A CA 1
ATOM 659 C C . PHE A 1 87 ? -2.818 -0.152 -21.829 1.00 84.31 87 PHE A C 1
ATOM 661 O O . PHE A 1 87 ? -3.856 -0.501 -22.392 1.00 84.31 87 PHE A O 1
ATOM 668 N N . THR A 1 88 ? -1.977 -1.041 -21.304 1.00 89.19 88 THR A N 1
ATOM 669 C CA . THR A 1 88 ? -2.256 -2.481 -21.295 1.00 89.19 88 THR A CA 1
ATOM 670 C C . THR A 1 88 ? -3.476 -2.820 -20.416 1.00 89.19 88 THR A C 1
ATOM 672 O O . THR A 1 88 ? -3.638 -2.237 -19.340 1.00 89.19 88 THR A O 1
ATOM 675 N N . PRO A 1 89 ? -4.299 -3.829 -20.775 1.00 90.75 89 PRO A N 1
ATOM 676 C CA . PRO A 1 89 ? -5.398 -4.300 -19.923 1.00 90.75 89 PRO A CA 1
ATOM 677 C C . PRO A 1 89 ? -4.952 -4.731 -18.514 1.00 90.75 89 PRO A C 1
ATOM 679 O O . PRO A 1 89 ? -5.711 -4.620 -17.552 1.00 90.75 89 PRO A O 1
ATOM 682 N N . TRP A 1 90 ? -3.695 -5.159 -18.361 1.00 91.56 90 TRP A N 1
ATOM 683 C CA . TRP A 1 90 ? -3.089 -5.486 -17.069 1.00 91.56 90 TRP A CA 1
ATOM 684 C C . TRP A 1 90 ? -3.033 -4.298 -16.102 1.00 91.56 90 TRP A C 1
ATOM 686 O O . TRP A 1 90 ? -3.175 -4.498 -14.895 1.00 91.56 90 TRP A O 1
ATOM 696 N N . ALA A 1 91 ? -2.905 -3.066 -16.608 1.00 88.88 91 ALA A N 1
ATOM 697 C CA . ALA A 1 91 ? -2.991 -1.857 -15.791 1.00 88.88 91 ALA A CA 1
ATOM 698 C C . ALA A 1 91 ? -4.389 -1.694 -15.166 1.00 88.88 91 ALA A C 1
ATOM 700 O O . ALA A 1 91 ? -4.499 -1.311 -14.002 1.00 88.88 91 ALA A O 1
ATOM 701 N N . PHE A 1 92 ? -5.453 -2.063 -15.890 1.00 91.56 92 PHE A N 1
ATOM 702 C CA . PHE A 1 92 ? -6.818 -2.057 -15.357 1.00 91.56 92 PHE A CA 1
ATOM 703 C C . PHE A 1 92 ? -7.020 -3.140 -14.289 1.00 91.56 92 PHE A C 1
ATOM 705 O O . PHE A 1 92 ? -7.586 -2.859 -13.234 1.00 91.56 92 PHE A O 1
ATOM 712 N N . VAL A 1 93 ? -6.500 -4.357 -14.503 1.00 93.69 93 VAL A N 1
ATOM 713 C CA . VAL A 1 93 ? -6.550 -5.429 -13.487 1.00 93.69 93 VAL A CA 1
ATOM 714 C C . VAL A 1 93 ? -5.794 -5.005 -12.222 1.00 93.69 93 VAL A C 1
ATOM 716 O O . VAL A 1 93 ? -6.336 -5.099 -11.122 1.00 93.69 93 VAL A O 1
ATOM 719 N N . SER A 1 94 ? -4.592 -4.448 -12.375 1.00 92.06 94 SER A N 1
ATOM 720 C CA . SER A 1 94 ? -3.796 -3.869 -11.286 1.00 92.06 94 SER A CA 1
ATOM 721 C C . SER A 1 94 ? -4.570 -2.786 -10.515 1.00 92.06 94 SER A C 1
ATOM 723 O O . SER A 1 94 ? -4.721 -2.880 -9.295 1.00 92.06 94 SER A O 1
ATOM 725 N N . ALA A 1 95 ? -5.175 -1.820 -11.216 1.00 92.19 95 ALA A N 1
ATOM 726 C CA . ALA A 1 95 ? -6.014 -0.788 -10.607 1.00 92.19 95 ALA A CA 1
ATOM 727 C C . ALA A 1 95 ? -7.242 -1.371 -9.875 1.00 92.19 95 ALA A C 1
ATOM 729 O O . ALA A 1 95 ? -7.564 -0.932 -8.769 1.00 92.19 95 ALA A O 1
ATOM 730 N N . SER A 1 96 ? -7.888 -2.397 -10.441 1.00 94.50 96 SER A N 1
ATOM 731 C CA . SER A 1 96 ? -9.044 -3.072 -9.832 1.00 94.50 96 SER A CA 1
ATOM 732 C C . SER A 1 96 ? -8.710 -3.827 -8.542 1.00 94.50 96 SER A C 1
ATOM 734 O O . SER A 1 96 ? -9.579 -3.966 -7.688 1.00 94.50 96 SER A O 1
ATOM 736 N N . MET A 1 97 ? -7.457 -4.261 -8.359 1.00 94.44 97 MET A N 1
ATOM 737 C CA . MET A 1 97 ? -6.956 -4.804 -7.089 1.00 94.44 97 MET A CA 1
ATOM 738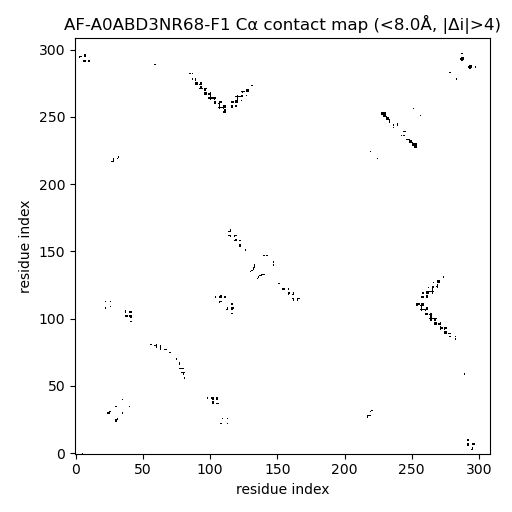 C C . MET A 1 97 ? -6.532 -3.687 -6.126 1.00 94.44 97 MET A C 1
ATOM 740 O O . MET A 1 97 ? -6.788 -3.760 -4.924 1.00 94.44 97 MET A O 1
ATOM 744 N N . TRP A 1 98 ? -5.921 -2.622 -6.648 1.00 95.31 98 TRP A N 1
ATOM 745 C CA . TRP A 1 98 ? -5.427 -1.495 -5.858 1.00 95.31 98 TRP A CA 1
ATOM 746 C C . TRP A 1 98 ? -6.528 -0.711 -5.138 1.00 95.31 98 TRP A C 1
ATOM 748 O O . TRP A 1 98 ? -6.336 -0.318 -3.988 1.00 95.31 98 TRP A O 1
ATOM 758 N N . VAL A 1 99 ? -7.677 -0.479 -5.785 1.00 95.38 99 VAL A N 1
ATOM 759 C CA . VAL A 1 99 ? -8.799 0.268 -5.188 1.00 95.38 99 VAL A CA 1
ATOM 760 C C . VAL A 1 99 ? -9.360 -0.412 -3.927 1.00 95.38 99 VAL A C 1
ATOM 762 O O . VAL A 1 99 ? -9.305 0.225 -2.872 1.00 95.38 99 VAL A O 1
ATOM 765 N N . PRO A 1 100 ? -9.845 -1.674 -3.958 1.00 95.81 100 PRO A N 1
ATOM 766 C CA . PRO A 1 100 ? -10.373 -2.340 -2.767 1.00 95.81 100 PRO A CA 1
ATOM 767 C C . PRO A 1 100 ? -9.296 -2.567 -1.703 1.00 95.81 100 PRO A C 1
ATOM 769 O O . PRO A 1 100 ? -9.589 -2.401 -0.520 1.00 95.81 100 PRO A O 1
ATOM 772 N N . GLY A 1 101 ? -8.047 -2.855 -2.095 1.00 96.00 101 GLY A N 1
ATOM 773 C CA . GLY A 1 101 ? -6.922 -2.906 -1.158 1.00 96.00 101 GLY A CA 1
ATOM 774 C C . GLY A 1 101 ? -6.732 -1.573 -0.429 1.00 96.00 101 GLY A C 1
ATOM 775 O O . GLY A 1 101 ? -6.761 -1.522 0.798 1.00 96.00 101 GLY A O 1
ATOM 776 N N . GLY A 1 102 ? -6.655 -0.471 -1.179 1.00 94.69 102 GLY A N 1
ATOM 777 C CA . GLY A 1 102 ? -6.531 0.882 -0.642 1.00 94.69 102 GLY A CA 1
ATOM 778 C C . GLY A 1 102 ? -7.665 1.266 0.311 1.00 94.69 102 GLY A C 1
ATOM 779 O O . GLY A 1 102 ? -7.387 1.763 1.403 1.00 94.69 102 GLY A O 1
ATOM 780 N N . THR A 1 103 ? -8.921 0.985 -0.049 1.00 95.62 103 THR A N 1
ATOM 781 C CA . THR A 1 103 ? -10.084 1.210 0.827 1.00 95.62 103 THR A CA 1
ATOM 782 C C . THR A 1 103 ? -10.019 0.356 2.095 1.00 95.62 103 THR A C 1
ATOM 784 O O . THR A 1 103 ? -10.240 0.882 3.188 1.00 95.62 103 THR A O 1
ATOM 787 N N . ALA A 1 104 ? -9.660 -0.927 1.987 1.00 96.56 104 ALA A N 1
ATOM 788 C CA . ALA A 1 104 ? -9.473 -1.803 3.144 1.00 96.56 104 ALA A CA 1
ATOM 789 C C . ALA A 1 104 ? -8.339 -1.298 4.058 1.00 96.56 104 ALA A C 1
ATOM 791 O O . ALA A 1 104 ? -8.495 -1.276 5.276 1.00 96.56 104 A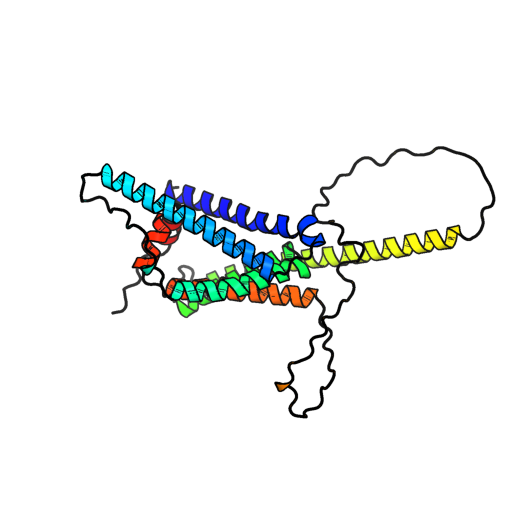LA A O 1
ATOM 792 N N . GLY A 1 105 ? -7.244 -0.782 3.492 1.00 95.38 105 GLY A N 1
ATOM 793 C CA . GLY A 1 105 ? -6.160 -0.147 4.246 1.00 95.38 105 GLY A CA 1
ATOM 794 C C . GLY A 1 105 ? -6.629 1.085 5.028 1.00 95.38 105 GLY A C 1
ATOM 795 O O . GLY A 1 105 ? -6.336 1.205 6.216 1.00 95.38 105 GLY A O 1
ATOM 796 N N . VAL A 1 106 ? -7.422 1.968 4.406 1.00 94.06 106 VAL A N 1
ATOM 797 C CA . VAL A 1 106 ? -8.029 3.133 5.087 1.00 94.06 106 VAL A CA 1
ATOM 798 C C . VAL A 1 106 ? -8.956 2.693 6.225 1.00 94.06 106 VAL A C 1
ATOM 800 O O . VAL A 1 106 ? -8.905 3.265 7.316 1.00 94.06 106 VAL A O 1
ATOM 803 N N . TYR A 1 107 ? -9.779 1.666 5.995 1.00 94.12 107 TYR A N 1
ATOM 804 C CA . TYR A 1 107 ? -10.670 1.114 7.017 1.00 94.12 107 TYR A CA 1
ATOM 805 C C . TYR A 1 107 ? -9.884 0.503 8.188 1.00 94.12 107 TYR A C 1
ATOM 807 O O . TYR A 1 107 ? -10.204 0.753 9.349 1.00 94.12 107 TYR A O 1
ATOM 815 N N . ALA A 1 108 ? -8.815 -0.239 7.894 1.00 94.69 108 ALA A N 1
ATOM 816 C CA . ALA A 1 108 ? -7.953 -0.856 8.893 1.00 94.69 108 ALA A CA 1
ATOM 817 C C . ALA A 1 108 ? -7.292 0.178 9.814 1.00 94.69 108 ALA A C 1
ATOM 819 O O . ALA A 1 108 ? -7.481 0.106 11.028 1.00 94.69 108 ALA A O 1
ATOM 820 N N . ILE A 1 109 ? -6.622 1.195 9.250 1.00 92.38 109 ILE A N 1
ATOM 821 C CA . ILE A 1 109 ? -5.952 2.265 10.021 1.00 92.38 109 ILE A CA 1
ATOM 822 C C . ILE A 1 109 ? -6.917 2.921 11.016 1.00 92.38 109 ILE A C 1
ATOM 824 O O . ILE A 1 109 ? -6.524 3.241 12.137 1.00 92.38 109 ILE A O 1
ATOM 828 N N . ARG A 1 110 ? -8.183 3.103 10.623 1.00 89.75 110 ARG A N 1
ATOM 829 C CA . ARG A 1 110 ? -9.216 3.734 11.454 1.00 89.75 110 ARG A CA 1
ATOM 830 C C . ARG A 1 110 ? -9.783 2.851 12.561 1.00 89.75 110 ARG A C 1
ATOM 832 O O . ARG A 1 110 ? -10.257 3.400 13.548 1.00 89.75 110 ARG A O 1
ATOM 839 N N . ARG A 1 111 ? -9.787 1.523 12.401 1.00 90.25 111 ARG A N 1
ATOM 840 C CA . ARG A 1 111 ? -10.404 0.588 13.365 1.00 90.25 111 ARG A CA 1
ATOM 841 C C . ARG A 1 111 ? -9.399 -0.180 14.224 1.00 90.25 111 ARG A C 1
ATOM 843 O O . ARG A 1 111 ? -9.689 -0.456 15.380 1.00 90.25 111 ARG A O 1
ATOM 850 N N . ALA A 1 112 ? -8.238 -0.521 13.670 1.00 89.88 112 ALA A N 1
ATOM 851 C CA . ALA A 1 112 ? -7.153 -1.219 14.365 1.00 89.88 112 ALA A CA 1
ATOM 852 C C . ALA A 1 112 ? -5.945 -0.313 14.671 1.00 89.88 112 ALA A C 1
ATOM 854 O O . ALA A 1 112 ? -5.009 -0.740 15.338 1.00 89.88 112 ALA A O 1
ATOM 855 N N . GLY A 1 113 ? -5.952 0.942 14.210 1.00 89.12 113 GLY A N 1
ATOM 856 C CA . GLY A 1 113 ? -4.859 1.888 14.427 1.00 89.12 113 GLY A CA 1
ATOM 857 C C . GLY A 1 113 ? -3.725 1.750 13.408 1.00 89.12 113 GLY A C 1
ATOM 858 O O . GLY A 1 113 ? -3.572 0.731 12.730 1.00 89.12 113 GLY A O 1
ATOM 859 N N . LEU A 1 114 ? -2.918 2.809 13.290 1.00 90.19 114 LEU A N 1
ATOM 860 C CA . LEU A 1 114 ? -1.866 2.918 12.275 1.00 90.19 114 LEU A CA 1
ATOM 861 C C . LEU A 1 114 ? -0.759 1.869 12.472 1.00 90.19 114 LEU A C 1
ATOM 863 O O . LEU A 1 114 ? -0.511 1.095 11.555 1.00 90.19 114 LEU A O 1
ATOM 867 N N . ALA A 1 115 ? -0.141 1.802 13.656 1.00 89.19 115 ALA A N 1
ATOM 868 C CA . ALA A 1 115 ? 0.987 0.903 13.926 1.00 89.19 115 ALA A CA 1
ATOM 869 C C . ALA A 1 115 ? 0.644 -0.579 13.670 1.00 89.19 115 ALA A C 1
ATOM 871 O O . ALA A 1 115 ? 1.333 -1.256 12.905 1.00 89.19 115 ALA A O 1
ATOM 872 N N . ILE A 1 116 ? -0.470 -1.052 14.242 1.00 89.88 116 ILE A N 1
ATOM 873 C CA . ILE A 1 116 ? -0.931 -2.443 14.121 1.00 89.88 116 ILE A CA 1
ATOM 874 C C . ILE A 1 116 ? -1.289 -2.770 12.666 1.00 89.88 116 ILE A C 1
ATOM 876 O O . ILE A 1 116 ? -0.824 -3.776 12.128 1.00 89.88 116 ILE A O 1
ATOM 880 N N . SER A 1 117 ? -2.065 -1.908 11.996 1.00 92.69 117 SER A N 1
ATOM 881 C CA . SER A 1 117 ? -2.489 -2.158 10.612 1.00 92.69 117 SER A CA 1
ATOM 882 C C . SER A 1 117 ? -1.305 -2.183 9.645 1.00 92.69 117 SER A C 1
ATOM 884 O O . SER A 1 117 ? -1.201 -3.116 8.846 1.00 92.69 117 SER A O 1
ATOM 886 N N . VAL A 1 118 ? -0.396 -1.200 9.745 1.00 91.75 118 VAL A N 1
ATOM 887 C CA . VAL A 1 118 ? 0.793 -1.086 8.881 1.00 91.75 118 VAL A CA 1
ATOM 888 C C . VAL A 1 118 ? 1.686 -2.315 9.026 1.00 91.75 118 VAL A C 1
ATOM 890 O O . VAL A 1 118 ? 2.086 -2.898 8.016 1.00 91.75 118 VAL A O 1
ATOM 893 N N . GLY A 1 119 ? 1.967 -2.744 10.261 1.00 90.69 119 GLY A N 1
ATOM 894 C CA . GLY A 1 119 ? 2.756 -3.950 10.519 1.00 90.69 119 GLY A CA 1
ATOM 895 C C . GLY A 1 119 ? 2.094 -5.212 9.957 1.00 90.69 119 GLY A C 1
ATOM 896 O O . GLY A 1 119 ? 2.751 -6.007 9.277 1.00 90.69 119 GLY A O 1
ATOM 897 N N . LEU A 1 120 ? 0.784 -5.371 10.174 1.00 92.88 120 LEU A N 1
ATOM 898 C CA . LEU A 1 120 ? 0.050 -6.567 9.764 1.00 92.88 120 LEU A CA 1
ATOM 899 C C . LEU A 1 120 ? -0.046 -6.708 8.239 1.00 92.88 120 LEU A C 1
ATOM 901 O O . LEU A 1 120 ? 0.305 -7.766 7.711 1.00 92.88 120 LEU A O 1
ATOM 905 N N . TRP A 1 121 ? -0.466 -5.665 7.511 1.00 95.00 121 TRP A N 1
ATOM 906 C CA . TRP A 1 121 ? -0.558 -5.773 6.049 1.00 95.00 121 TRP A CA 1
ATOM 907 C C . TRP A 1 121 ? 0.822 -5.939 5.413 1.00 95.00 121 TRP A C 1
ATOM 909 O O . TRP A 1 121 ? 0.946 -6.651 4.421 1.00 95.00 121 TRP A O 1
ATOM 919 N N . SER A 1 122 ? 1.873 -5.347 5.993 1.00 92.31 122 SER A N 1
ATOM 920 C CA . SER A 1 122 ? 3.244 -5.497 5.487 1.00 92.31 122 SER A CA 1
ATOM 921 C C . SER A 1 122 ? 3.745 -6.935 5.642 1.00 92.31 122 SER A C 1
ATOM 923 O O . SER A 1 122 ? 4.371 -7.463 4.725 1.00 92.31 122 SER A O 1
ATOM 925 N N . CYS A 1 123 ? 3.400 -7.609 6.746 1.00 91.88 123 CYS A N 1
ATOM 926 C CA . CYS A 1 123 ? 3.667 -9.038 6.932 1.00 91.88 123 CYS A CA 1
ATOM 927 C C . CYS A 1 123 ? 3.003 -9.880 5.830 1.00 91.88 123 CYS A C 1
ATOM 929 O O . CYS A 1 123 ? 3.666 -10.680 5.166 1.00 91.88 123 CYS A O 1
ATOM 931 N N . VAL A 1 124 ? 1.712 -9.638 5.575 1.00 94.31 124 VAL A N 1
ATOM 932 C CA . VAL A 1 124 ? 0.943 -10.326 4.524 1.00 94.31 124 VAL A CA 1
ATOM 933 C C . VAL A 1 124 ? 1.530 -10.059 3.133 1.00 94.31 124 VAL A C 1
ATOM 935 O O . VAL A 1 124 ? 1.678 -11.001 2.352 1.00 94.31 124 VAL A O 1
ATOM 938 N N . ILE A 1 125 ? 1.937 -8.817 2.839 1.00 93.50 125 ILE A N 1
ATOM 939 C CA . ILE A 1 125 ? 2.584 -8.459 1.568 1.00 93.50 125 ILE A CA 1
ATOM 940 C C . ILE A 1 125 ? 3.871 -9.252 1.365 1.00 93.50 125 ILE A C 1
ATOM 942 O O . ILE A 1 125 ? 4.056 -9.813 0.286 1.00 93.50 125 ILE A O 1
ATOM 946 N N . VAL A 1 126 ? 4.755 -9.335 2.363 1.00 92.19 126 VAL A N 1
ATOM 947 C CA . VAL A 1 126 ? 6.034 -10.045 2.196 1.00 92.19 126 VAL A CA 1
ATOM 948 C C . VAL A 1 126 ? 5.832 -11.555 2.049 1.00 92.19 126 VAL A C 1
ATOM 950 O O . VAL A 1 126 ? 6.444 -12.153 1.163 1.00 92.19 126 VAL A O 1
ATOM 953 N N . ILE A 1 127 ? 4.940 -12.166 2.839 1.00 92.62 127 ILE A N 1
ATOM 954 C CA . ILE A 1 127 ? 4.606 -13.595 2.707 1.00 92.62 127 ILE A CA 1
ATOM 955 C C . ILE A 1 127 ? 4.091 -13.891 1.294 1.00 92.62 127 ILE A C 1
ATOM 957 O O . ILE A 1 127 ? 4.602 -14.790 0.627 1.00 92.62 127 ILE A O 1
ATOM 961 N N . LEU A 1 128 ? 3.112 -13.125 0.807 1.00 94.75 128 LEU A N 1
ATOM 962 C CA . LEU A 1 128 ? 2.522 -13.362 -0.510 1.00 94.75 128 LEU A CA 1
ATOM 963 C C . LEU A 1 128 ? 3.483 -13.032 -1.653 1.00 94.75 128 LEU A C 1
ATOM 965 O O . LEU A 1 128 ? 3.543 -13.785 -2.616 1.00 94.75 128 LEU A O 1
ATOM 969 N N . SER A 1 129 ? 4.283 -11.971 -1.540 1.00 92.12 129 SER A N 1
ATOM 970 C CA . SER A 1 129 ? 5.306 -11.635 -2.544 1.00 92.12 129 SER A CA 1
ATOM 971 C C . SER A 1 129 ? 6.339 -12.758 -2.684 1.00 92.12 129 SER A C 1
ATOM 973 O O . SER A 1 129 ? 6.719 -13.115 -3.798 1.00 92.12 129 SER A O 1
ATOM 975 N N . PHE A 1 130 ? 6.740 -13.373 -1.565 1.00 92.25 130 PHE A N 1
ATOM 976 C CA . PHE A 1 130 ? 7.600 -14.555 -1.571 1.00 92.25 130 PHE A CA 1
ATOM 977 C C . PHE A 1 130 ? 6.918 -15.770 -2.223 1.00 92.25 130 PHE A C 1
ATOM 979 O O . PHE A 1 130 ? 7.539 -16.457 -3.035 1.00 92.25 130 PHE A O 1
ATOM 986 N N . VAL A 1 131 ? 5.637 -16.012 -1.920 1.00 92.50 131 VAL A N 1
ATOM 987 C CA . VAL A 1 131 ? 4.837 -17.078 -2.549 1.00 92.50 131 VAL A CA 1
ATOM 988 C C . VAL A 1 131 ? 4.740 -16.882 -4.067 1.00 92.50 131 VAL A C 1
ATOM 990 O O . VAL A 1 131 ? 5.000 -17.830 -4.806 1.00 92.50 131 VAL A O 1
ATOM 993 N N . TRP A 1 132 ? 4.446 -15.671 -4.550 1.00 92.50 132 TRP A N 1
ATOM 994 C CA . TRP A 1 132 ? 4.385 -15.364 -5.985 1.00 92.50 132 TRP A CA 1
ATOM 995 C C . TRP A 1 132 ? 5.747 -15.554 -6.675 1.00 92.50 132 TRP A C 1
ATOM 997 O O . TRP A 1 132 ? 5.830 -16.276 -7.672 1.00 92.50 132 TRP A O 1
ATOM 1007 N N . GLY A 1 133 ? 6.826 -14.992 -6.118 1.00 90.00 133 GLY A N 1
ATOM 1008 C CA . GLY A 1 133 ? 8.174 -15.105 -6.692 1.00 90.00 133 GLY A CA 1
ATOM 1009 C C . GLY A 1 133 ? 8.698 -16.544 -6.762 1.00 90.00 133 GLY A C 1
ATOM 1010 O O . GLY A 1 133 ? 9.269 -16.957 -7.773 1.00 90.00 133 GLY A O 1
ATOM 1011 N N . VAL A 1 134 ? 8.466 -17.345 -5.716 1.00 90.62 134 VAL A N 1
ATOM 1012 C CA . VAL A 1 134 ? 8.967 -18.728 -5.656 1.00 90.62 134 VAL A CA 1
ATOM 1013 C C . VAL A 1 134 ? 8.059 -19.723 -6.380 1.00 90.62 134 VAL A C 1
ATOM 1015 O O . VAL A 1 134 ? 8.582 -20.563 -7.110 1.00 90.62 134 VAL A O 1
ATOM 1018 N N . LEU A 1 135 ? 6.733 -19.664 -6.202 1.00 89.06 135 LEU A N 1
ATOM 1019 C CA . LEU A 1 135 ? 5.822 -20.669 -6.775 1.00 89.06 135 LEU A CA 1
ATOM 1020 C C . LEU A 1 135 ? 5.373 -20.352 -8.203 1.00 89.06 135 LEU A C 1
ATOM 1022 O O . LEU A 1 135 ? 5.163 -21.280 -8.978 1.00 89.06 135 LEU A O 1
ATOM 1026 N N . VAL A 1 136 ? 5.197 -19.076 -8.559 1.00 90.69 136 VAL A N 1
ATOM 1027 C CA . VAL A 1 136 ? 4.671 -18.698 -9.883 1.00 90.69 136 VAL A CA 1
ATOM 1028 C C . VAL A 1 136 ? 5.802 -18.311 -10.824 1.00 90.69 136 VAL A C 1
ATOM 1030 O O . VAL A 1 136 ? 5.929 -18.906 -11.894 1.00 90.69 136 VAL A O 1
ATOM 1033 N N . PHE A 1 137 ? 6.690 -17.406 -10.413 1.00 89.19 137 PHE A N 1
ATOM 1034 C CA . PHE A 1 137 ? 7.807 -16.970 -11.265 1.00 89.19 137 PHE A CA 1
ATOM 1035 C C . PHE A 1 137 ? 9.002 -17.940 -11.250 1.00 89.19 137 PHE A C 1
ATOM 1037 O O . PHE A 1 137 ? 9.911 -17.810 -12.069 1.00 89.19 137 PHE A O 1
ATOM 1044 N N . HIS A 1 138 ? 8.974 -18.957 -10.375 1.00 90.06 138 HIS A N 1
ATOM 1045 C CA . HIS A 1 138 ? 10.001 -20.000 -10.258 1.00 90.06 138 HIS A CA 1
ATOM 1046 C C . HIS A 1 138 ? 11.422 -19.428 -10.064 1.00 90.06 138 HIS A C 1
ATOM 1048 O O . HIS A 1 138 ? 12.414 -19.994 -10.538 1.00 90.06 138 HIS A O 1
ATOM 1054 N N . GLU A 1 139 ? 11.542 -18.293 -9.366 1.00 87.00 139 GLU A N 1
ATOM 1055 C CA . GLU A 1 139 ? 12.814 -17.592 -9.207 1.00 87.00 139 GLU A CA 1
ATOM 1056 C C . GLU A 1 139 ? 13.830 -18.428 -8.416 1.00 87.00 139 GLU A C 1
ATOM 1058 O O . GLU A 1 139 ? 13.625 -18.809 -7.258 1.00 87.00 139 GLU A O 1
ATOM 1063 N N . LYS A 1 140 ? 14.975 -18.711 -9.047 1.00 88.25 140 LYS A N 1
ATOM 1064 C CA . LYS A 1 140 ? 15.996 -19.610 -8.501 1.00 88.25 140 LYS A CA 1
ATOM 1065 C C . LYS A 1 140 ? 16.782 -18.955 -7.358 1.00 88.25 140 LYS A C 1
ATOM 1067 O O . LYS A 1 140 ? 17.846 -18.372 -7.563 1.00 88.25 140 LYS A O 1
ATOM 1072 N N . GLN A 1 141 ? 16.281 -19.120 -6.137 1.00 85.75 141 GLN A N 1
ATOM 1073 C CA . GLN A 1 141 ? 16.901 -18.615 -4.909 1.00 85.75 141 GLN A CA 1
ATOM 1074 C C . GLN A 1 141 ? 18.319 -19.173 -4.685 1.00 85.75 141 GLN A C 1
ATOM 1076 O O . GLN A 1 141 ? 18.514 -20.383 -4.538 1.00 85.75 141 GLN A O 1
ATOM 1081 N N . ARG A 1 142 ? 19.319 -18.282 -4.600 1.00 84.00 142 ARG A N 1
ATOM 1082 C CA . ARG A 1 142 ? 20.752 -18.638 -4.488 1.00 84.00 142 ARG A CA 1
ATOM 1083 C C . ARG A 1 142 ? 21.104 -19.396 -3.202 1.00 84.00 142 ARG A C 1
ATOM 1085 O O . ARG A 1 142 ? 21.989 -20.243 -3.227 1.00 84.00 142 ARG A O 1
ATOM 1092 N N . SER A 1 143 ? 20.422 -19.105 -2.095 1.00 78.19 143 SER A N 1
ATOM 1093 C CA . SER A 1 143 ? 20.613 -19.752 -0.784 1.00 78.19 143 SER A CA 1
ATOM 1094 C C . SER A 1 143 ? 19.770 -21.024 -0.590 1.00 78.19 143 SER A C 1
ATOM 1096 O O . SER A 1 143 ? 19.814 -21.642 0.476 1.00 78.19 143 SER A O 1
ATOM 1098 N N . GLY A 1 144 ? 18.999 -21.423 -1.609 1.00 86.06 144 GLY A N 1
ATOM 1099 C CA . GLY A 1 144 ? 18.015 -22.499 -1.526 1.00 86.06 144 GLY A CA 1
ATOM 1100 C C . GLY A 1 144 ? 16.788 -22.134 -0.680 1.00 86.06 144 GLY A C 1
ATOM 1101 O O . GLY A 1 144 ? 16.827 -21.272 0.199 1.00 86.06 144 GLY A O 1
ATOM 1102 N N . VAL A 1 145 ? 15.676 -22.837 -0.915 1.00 87.88 145 VAL A N 1
ATOM 1103 C CA . VAL A 1 145 ? 14.369 -22.553 -0.281 1.00 87.88 145 VAL A CA 1
ATOM 1104 C C . VAL A 1 145 ? 14.456 -22.519 1.253 1.00 87.88 145 VAL A C 1
ATOM 1106 O O . VAL A 1 145 ? 13.842 -21.670 1.893 1.00 87.88 145 VAL A O 1
ATOM 1109 N N . ARG A 1 146 ? 15.283 -23.385 1.859 1.00 91.06 146 ARG A N 1
ATOM 1110 C CA . ARG A 1 146 ? 15.484 -23.445 3.320 1.00 91.06 146 ARG A CA 1
ATOM 1111 C C . ARG A 1 146 ? 16.063 -22.154 3.914 1.00 91.06 146 ARG A C 1
ATOM 1113 O O . ARG A 1 146 ? 15.733 -21.830 5.050 1.00 91.06 146 ARG A O 1
ATOM 1120 N N . GLY A 1 147 ? 16.921 -21.437 3.184 1.00 92.62 147 GLY A N 1
ATOM 1121 C CA . GLY A 1 147 ? 17.487 -20.165 3.642 1.00 92.62 147 GLY A CA 1
ATOM 1122 C C . GLY A 1 147 ? 16.433 -19.060 3.656 1.00 92.62 147 GLY A C 1
ATOM 1123 O O . GLY A 1 147 ? 16.246 -18.391 4.671 1.00 92.62 147 GLY A O 1
ATOM 1124 N N . ALA A 1 148 ? 15.684 -18.934 2.559 1.00 89.19 148 ALA A N 1
ATOM 1125 C CA . ALA A 1 148 ? 14.626 -17.938 2.433 1.00 89.19 148 ALA A CA 1
ATOM 1126 C C . ALA A 1 148 ? 13.470 -18.172 3.425 1.00 89.19 148 ALA A C 1
ATOM 1128 O O . ALA A 1 148 ? 13.037 -17.228 4.078 1.00 89.19 148 ALA A O 1
ATOM 1129 N N . MET A 1 149 ? 13.046 -19.425 3.638 1.00 89.88 149 MET A N 1
ATOM 1130 C CA . MET A 1 149 ? 12.025 -19.758 4.645 1.00 89.88 149 MET A CA 1
ATOM 1131 C C . MET A 1 149 ? 12.445 -19.376 6.073 1.00 89.88 149 MET A C 1
ATOM 1133 O O . MET A 1 149 ? 11.607 -18.927 6.850 1.00 89.88 149 MET A O 1
ATOM 1137 N N . LYS A 1 150 ? 13.734 -19.506 6.426 1.00 93.81 150 LYS A N 1
ATOM 1138 C CA . LYS A 1 150 ? 14.246 -19.044 7.728 1.00 93.81 150 LYS A CA 1
ATOM 1139 C C . LYS A 1 150 ? 14.208 -17.520 7.849 1.00 93.81 150 LYS A C 1
ATOM 1141 O O . LYS A 1 150 ? 13.774 -17.017 8.878 1.00 93.81 150 LYS A O 1
ATOM 1146 N N . ALA A 1 151 ? 14.626 -16.796 6.809 1.00 91.88 151 ALA A N 1
ATOM 1147 C CA . ALA A 1 151 ? 14.572 -15.334 6.796 1.00 91.88 151 ALA A CA 1
ATOM 1148 C C . ALA A 1 151 ? 13.126 -14.817 6.900 1.00 91.88 151 ALA A C 1
ATOM 1150 O O . ALA A 1 151 ? 12.853 -13.919 7.695 1.00 91.88 151 ALA A O 1
ATOM 1151 N N . LEU A 1 152 ? 12.192 -15.439 6.170 1.00 91.31 152 LEU A N 1
ATOM 1152 C CA . LEU A 1 152 ? 10.764 -15.133 6.246 1.00 91.31 152 LEU A CA 1
ATOM 1153 C C . LEU A 1 152 ? 10.202 -15.405 7.649 1.00 91.31 152 LEU A C 1
ATOM 1155 O O . LEU A 1 152 ? 9.530 -14.544 8.203 1.00 91.31 152 LEU A O 1
ATOM 1159 N N . ALA A 1 153 ? 10.526 -16.549 8.262 1.00 92.69 153 ALA A N 1
ATOM 1160 C CA . ALA A 1 153 ? 10.086 -16.869 9.621 1.00 92.69 153 ALA A CA 1
ATOM 1161 C C . ALA A 1 153 ? 10.588 -15.850 10.663 1.00 92.69 153 ALA A C 1
ATOM 1163 O O . ALA A 1 153 ? 9.812 -15.413 11.514 1.00 92.69 153 ALA A O 1
ATOM 1164 N N . VAL A 1 154 ? 11.855 -15.425 10.571 1.00 95.12 154 VAL A N 1
ATOM 1165 C CA . VAL A 1 154 ? 12.419 -14.378 11.442 1.00 95.12 154 VAL A CA 1
ATOM 1166 C C . VAL A 1 154 ? 11.689 -13.049 11.233 1.00 95.12 154 VAL A C 1
ATOM 1168 O O . VAL A 1 154 ? 11.256 -12.440 12.211 1.00 95.12 154 VAL A O 1
ATOM 1171 N N . LEU A 1 155 ? 11.464 -12.632 9.983 1.00 91.25 155 LEU A N 1
ATOM 1172 C CA . LEU A 1 155 ? 10.726 -11.405 9.674 1.00 91.25 155 LEU A CA 1
ATOM 1173 C C . LEU A 1 155 ? 9.294 -11.438 10.231 1.00 91.25 155 LEU A C 1
ATOM 1175 O O . LEU A 1 155 ? 8.876 -10.500 10.908 1.00 91.25 155 LEU A O 1
ATOM 1179 N N . CYS A 1 156 ? 8.563 -12.532 10.001 1.00 88.81 156 CYS A N 1
ATOM 1180 C CA . CYS A 1 156 ? 7.220 -12.724 10.538 1.00 88.81 156 CYS A CA 1
ATOM 1181 C C . CYS A 1 156 ? 7.215 -12.679 12.072 1.00 88.81 156 CYS A C 1
ATOM 1183 O O . CYS A 1 156 ? 6.360 -12.008 12.639 1.00 88.81 156 CYS A O 1
ATOM 1185 N N . SER A 1 157 ? 8.187 -13.306 12.750 1.00 92.12 157 SER A N 1
ATOM 1186 C CA . SER A 1 157 ? 8.277 -13.241 14.217 1.00 92.12 157 SER A CA 1
ATOM 1187 C C . SER A 1 157 ? 8.505 -11.819 14.743 1.00 92.12 157 SER A C 1
ATOM 1189 O O . SER A 1 157 ? 7.874 -11.433 15.725 1.00 92.12 157 SER A O 1
ATOM 1191 N N . GLY A 1 158 ? 9.320 -11.008 14.056 1.00 90.50 158 GLY A N 1
ATOM 1192 C CA . GLY A 1 158 ? 9.527 -9.600 14.406 1.00 90.50 158 GLY A CA 1
ATOM 1193 C C . GLY A 1 158 ? 8.252 -8.768 14.246 1.00 90.50 158 GLY A C 1
ATOM 1194 O O . GLY A 1 158 ? 7.891 -8.008 15.142 1.00 90.50 158 GLY A O 1
ATOM 1195 N N . LEU A 1 159 ? 7.523 -8.962 13.143 1.00 84.38 159 LEU A N 1
ATOM 1196 C CA . LEU A 1 159 ? 6.258 -8.267 12.879 1.00 84.38 159 LEU A CA 1
ATOM 1197 C C . LEU A 1 159 ? 5.141 -8.695 13.847 1.00 84.38 159 LEU A C 1
ATOM 1199 O O . LEU A 1 159 ? 4.400 -7.841 14.331 1.00 84.38 159 LEU A O 1
ATOM 1203 N N . CYS A 1 160 ? 5.058 -9.983 14.194 1.00 82.06 160 CYS A N 1
ATOM 1204 C CA . CYS A 1 160 ? 4.169 -10.481 15.248 1.00 82.06 160 CYS A CA 1
ATOM 1205 C C . CYS A 1 160 ? 4.511 -9.877 16.619 1.00 82.06 160 CYS A C 1
ATOM 1207 O O . CYS A 1 160 ? 3.599 -9.491 17.346 1.00 82.06 160 CYS A O 1
ATOM 1209 N N . GLY A 1 161 ? 5.800 -9.752 16.955 1.00 89.06 161 GLY A N 1
ATOM 1210 C CA . GLY A 1 161 ? 6.250 -9.107 18.190 1.00 89.06 161 GLY A CA 1
ATOM 1211 C C . GLY A 1 161 ? 5.811 -7.644 18.276 1.00 89.06 161 GLY A C 1
ATOM 1212 O O . GLY A 1 161 ? 5.209 -7.247 19.271 1.00 89.06 161 GLY A O 1
ATOM 1213 N N . ILE A 1 162 ? 6.032 -6.863 17.211 1.00 85.62 162 ILE A N 1
ATOM 1214 C CA . ILE A 1 162 ? 5.586 -5.461 17.128 1.00 85.62 162 ILE A CA 1
ATOM 1215 C C . ILE A 1 162 ? 4.064 -5.367 17.314 1.00 85.62 162 ILE A C 1
ATOM 1217 O O . ILE A 1 162 ? 3.600 -4.615 18.166 1.00 85.62 162 ILE A O 1
ATOM 1221 N N . ALA A 1 163 ? 3.287 -6.165 16.573 1.00 79.38 163 ALA A N 1
ATOM 1222 C CA . ALA A 1 163 ? 1.827 -6.151 16.667 1.00 79.38 163 ALA A CA 1
ATOM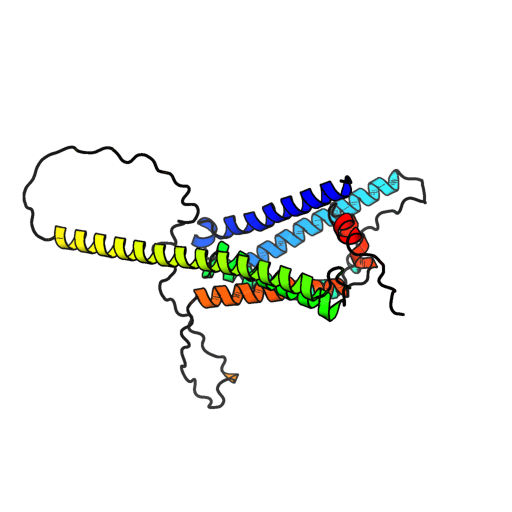 1223 C C . ALA A 1 163 ? 1.318 -6.509 18.078 1.00 79.38 163 ALA A C 1
ATOM 1225 O O . ALA A 1 163 ? 0.399 -5.860 18.577 1.00 79.38 163 ALA A O 1
ATOM 1226 N N . TYR A 1 164 ? 1.939 -7.496 18.733 1.00 82.50 164 TYR A N 1
ATOM 1227 C CA . TYR A 1 164 ? 1.597 -7.915 20.094 1.00 82.50 164 TYR A CA 1
ATOM 1228 C C . TYR A 1 164 ? 1.820 -6.788 21.113 1.00 82.50 164 TYR A C 1
ATOM 1230 O O . TYR A 1 164 ? 0.885 -6.405 21.820 1.00 82.50 164 TYR A O 1
ATOM 1238 N N . PHE A 1 165 ? 3.017 -6.190 21.143 1.00 86.69 165 PHE A N 1
ATOM 1239 C CA . PHE A 1 165 ? 3.311 -5.095 22.075 1.00 86.69 165 PHE A CA 1
ATOM 1240 C C . PHE A 1 165 ? 2.445 -3.852 21.811 1.00 86.69 165 PHE A C 1
ATOM 1242 O O . PHE A 1 165 ? 1.941 -3.261 22.764 1.00 86.69 165 PHE A O 1
ATOM 1249 N N . SER A 1 166 ? 2.174 -3.508 20.545 1.00 80.31 166 SER A N 1
ATOM 1250 C CA . SER A 1 166 ? 1.254 -2.410 20.210 1.00 80.31 166 SER A CA 1
ATOM 1251 C C . SER A 1 166 ? -0.195 -2.667 20.647 1.00 80.31 166 SER A C 1
ATOM 1253 O O . SER A 1 166 ? -0.884 -1.718 21.012 1.00 80.31 166 SER A O 1
ATOM 1255 N N . SER A 1 167 ? -0.677 -3.918 20.643 1.00 77.31 167 SER A N 1
ATOM 1256 C CA . SER A 1 167 ? -2.022 -4.224 21.161 1.00 77.31 167 SER A CA 1
ATOM 1257 C C . SER A 1 167 ? -2.128 -4.090 22.684 1.00 77.31 167 SER A C 1
ATOM 1259 O O . SER A 1 167 ? -3.129 -3.576 23.179 1.00 77.31 167 SER A O 1
ATOM 1261 N N . PHE A 1 168 ? -1.079 -4.469 23.421 1.00 79.44 168 PHE A N 1
ATOM 1262 C CA . PHE A 1 168 ? -1.063 -4.406 24.886 1.00 79.44 168 PHE A CA 1
ATOM 1263 C C . PHE A 1 168 ? -1.090 -2.960 25.410 1.00 79.44 168 PHE A C 1
ATOM 1265 O O . PHE A 1 168 ? -1.752 -2.648 26.402 1.00 79.44 168 PHE A O 1
ATOM 1272 N N . GLU A 1 169 ? -0.416 -2.039 24.713 1.00 77.69 169 GLU A N 1
ATOM 1273 C CA . GLU A 1 169 ? -0.443 -0.618 25.067 1.00 77.69 169 GLU A CA 1
ATOM 1274 C C . GLU A 1 169 ? -1.861 -0.027 24.956 1.00 77.69 169 GLU A C 1
ATOM 1276 O O . GLU A 1 169 ? -2.288 0.709 25.848 1.00 77.69 169 GLU A O 1
ATOM 1281 N N . ALA A 1 170 ? -2.621 -0.399 23.919 1.00 71.75 170 ALA A N 1
ATOM 1282 C CA . ALA A 1 170 ? -3.999 0.058 23.729 1.00 71.75 170 ALA A CA 1
ATOM 1283 C C . ALA A 1 170 ? -4.938 -0.419 24.854 1.00 71.75 170 ALA A C 1
ATOM 1285 O O . ALA A 1 170 ? -5.741 0.366 25.359 1.00 71.75 170 ALA A O 1
ATOM 1286 N N . GLU A 1 171 ? -4.807 -1.676 25.287 1.00 76.31 171 GLU A N 1
ATOM 1287 C CA . GLU A 1 171 ? -5.582 -2.235 26.402 1.00 76.31 171 GLU A CA 1
ATOM 1288 C C . GLU A 1 171 ? -5.265 -1.508 27.721 1.00 76.31 171 GLU A C 1
ATOM 1290 O O . GLU A 1 171 ? -6.171 -0.970 28.361 1.00 76.31 171 GLU A O 1
ATOM 1295 N N . SER A 1 172 ? -3.980 -1.342 28.055 1.00 79.69 172 SER A N 1
ATOM 1296 C CA . SER A 1 172 ? -3.564 -0.653 29.289 1.00 79.69 172 SER A CA 1
ATOM 1297 C C . SER A 1 172 ? -3.996 0.823 29.359 1.00 79.69 172 SER A C 1
ATOM 1299 O O . SER A 1 172 ? -4.295 1.339 30.440 1.00 79.69 172 SER A O 1
ATOM 1301 N N . LYS A 1 173 ? -4.073 1.523 28.215 1.00 74.69 173 LYS A N 1
ATOM 1302 C CA . LYS A 1 173 ? -4.593 2.901 28.140 1.00 74.69 173 LYS A CA 1
ATOM 1303 C C . LYS A 1 173 ? -6.106 2.949 28.381 1.00 74.69 173 LYS A C 1
ATOM 1305 O O . LYS A 1 173 ? -6.566 3.859 29.072 1.00 74.69 173 LYS A O 1
ATOM 1310 N N . ASN A 1 174 ? -6.866 1.974 27.878 1.00 74.38 174 ASN A N 1
ATOM 1311 C CA . ASN A 1 174 ? -8.307 1.877 28.133 1.00 74.38 174 ASN A CA 1
ATOM 1312 C C . ASN A 1 174 ? -8.607 1.623 29.613 1.00 74.38 174 ASN A C 1
ATOM 1314 O O . ASN A 1 174 ? -9.450 2.317 30.183 1.00 74.38 174 ASN A O 1
ATOM 1318 N N . GLU A 1 175 ? -7.882 0.699 30.253 1.00 81.56 175 GLU A N 1
ATOM 1319 C CA . GLU A 1 175 ? -8.027 0.437 31.689 1.00 81.56 175 GLU A CA 1
ATOM 1320 C C . GLU A 1 175 ? -7.768 1.703 32.514 1.00 81.56 175 GLU A C 1
ATOM 1322 O O . GLU A 1 175 ? -8.600 2.077 33.340 1.00 81.56 175 GLU A O 1
ATOM 1327 N N . ARG A 1 176 ? -6.668 2.427 32.250 1.00 84.94 176 ARG A N 1
ATOM 1328 C CA . ARG A 1 176 ? -6.365 3.697 32.938 1.00 84.94 176 ARG A CA 1
ATOM 1329 C C . ARG A 1 176 ? -7.465 4.743 32.750 1.00 84.94 176 ARG A C 1
ATOM 1331 O O . ARG A 1 176 ? -7.899 5.341 33.729 1.00 84.94 176 ARG A O 1
ATOM 1338 N N . GLN A 1 177 ? -7.971 4.931 31.529 1.00 84.00 177 GLN A N 1
ATOM 1339 C CA . GLN A 1 177 ? -9.075 5.868 31.277 1.00 84.00 177 GLN A CA 1
ATOM 1340 C C . GLN A 1 177 ? -10.385 5.459 31.965 1.00 84.00 177 GLN A C 1
ATOM 1342 O O . GLN A 1 177 ? -11.188 6.325 32.323 1.00 84.00 177 GLN A O 1
ATOM 1347 N N . GLN A 1 178 ? -10.637 4.159 32.128 1.00 87.00 178 GLN A N 1
ATOM 1348 C CA . GLN A 1 178 ? -11.787 3.658 32.875 1.00 87.00 178 GLN A CA 1
ATOM 1349 C C . GLN A 1 178 ? -11.617 3.916 34.377 1.00 87.00 178 GLN A C 1
ATOM 1351 O O . GLN A 1 178 ? -12.538 4.449 34.996 1.00 87.00 178 GLN A O 1
ATOM 1356 N N . TRP A 1 179 ? -10.440 3.629 34.940 1.00 88.50 179 TRP A N 1
ATOM 1357 C CA . TRP A 1 179 ? -10.108 3.950 36.330 1.00 88.50 179 TRP A CA 1
ATOM 1358 C C . TRP A 1 179 ? -10.225 5.451 36.620 1.00 88.50 179 TRP A C 1
ATOM 1360 O O . TRP A 1 179 ? -10.918 5.819 37.562 1.00 88.50 179 TRP A O 1
ATOM 1370 N N . ASP A 1 180 ? -9.681 6.328 35.771 1.00 90.38 180 ASP A N 1
ATOM 1371 C CA . ASP A 1 180 ? -9.802 7.788 35.927 1.00 90.38 180 ASP A CA 1
ATOM 1372 C C . ASP A 1 180 ? -11.262 8.270 35.957 1.00 90.38 180 ASP A C 1
ATOM 1374 O O . ASP A 1 180 ? -11.599 9.206 36.686 1.00 90.38 180 ASP A O 1
ATOM 1378 N N . LYS A 1 181 ? -12.150 7.646 35.169 1.00 88.56 181 LYS A N 1
ATOM 1379 C CA . LYS A 1 181 ? -13.590 7.955 35.179 1.00 88.56 181 LYS A CA 1
ATOM 1380 C C . LYS A 1 181 ? -14.259 7.490 36.470 1.00 88.56 181 LYS A C 1
ATOM 1382 O O . LYS A 1 181 ? -15.065 8.239 37.014 1.00 88.56 181 LYS A O 1
ATOM 1387 N N . VAL A 1 182 ? -13.920 6.297 36.961 1.00 90.50 182 VAL A N 1
ATOM 1388 C CA . VAL A 1 182 ? -14.435 5.763 38.234 1.00 90.50 182 VAL A CA 1
ATOM 1389 C C . VAL A 1 182 ? -13.978 6.636 39.404 1.00 90.50 182 VAL A C 1
ATOM 1391 O O . VAL A 1 182 ? -14.813 7.054 40.201 1.00 90.50 182 VAL A O 1
ATOM 1394 N N . THR A 1 183 ? -12.694 6.999 39.464 1.00 90.25 183 THR A N 1
ATOM 1395 C CA . THR A 1 183 ? -12.144 7.869 40.516 1.00 90.25 183 THR A CA 1
ATOM 1396 C C . THR A 1 183 ? -12.816 9.243 40.518 1.00 90.25 183 THR A C 1
ATOM 1398 O O . THR A 1 183 ? -13.268 9.692 41.567 1.00 90.25 183 THR A O 1
ATOM 1401 N N . LYS A 1 184 ? -12.989 9.879 39.348 1.00 91.56 184 LYS A N 1
ATOM 1402 C CA . LYS A 1 184 ? -13.695 11.172 39.235 1.00 91.56 184 LYS A CA 1
ATOM 1403 C C . LYS A 1 184 ? -15.184 11.091 39.584 1.00 91.56 184 LYS A C 1
ATOM 1405 O O . LYS A 1 184 ? -15.748 12.077 40.048 1.00 91.56 184 LYS A O 1
ATOM 1410 N N . HIS A 1 185 ? -15.833 9.946 39.358 1.00 88.62 185 HIS A N 1
ATOM 1411 C CA . HIS A 1 185 ? -17.218 9.733 39.784 1.00 88.62 185 HIS A CA 1
ATOM 1412 C C . HIS A 1 185 ? -17.307 9.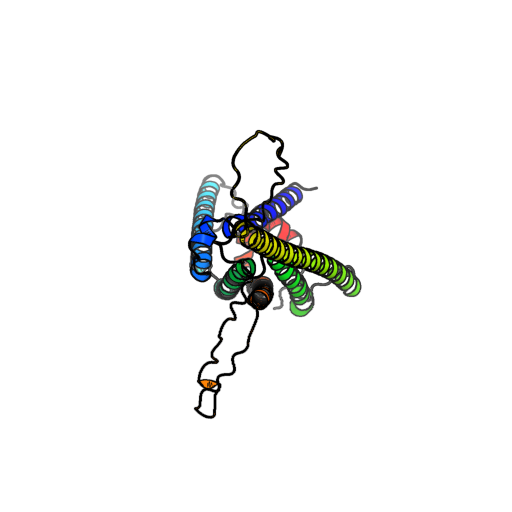621 41.310 1.00 88.62 185 HIS A C 1
ATOM 1414 O O . HIS A 1 185 ? -18.085 10.341 41.927 1.00 88.62 185 HIS A O 1
ATOM 1420 N N . ALA A 1 186 ? -16.445 8.799 41.916 1.00 87.12 186 ALA A N 1
ATOM 1421 C CA . ALA A 1 186 ? -16.384 8.609 43.363 1.00 87.12 186 ALA A CA 1
ATOM 1422 C C . ALA A 1 186 ? -15.995 9.894 44.117 1.00 87.12 186 ALA A C 1
ATOM 1424 O O . ALA A 1 186 ? -16.521 10.159 45.196 1.00 87.12 186 ALA A O 1
ATOM 1425 N N . GLU A 1 187 ? -15.105 10.715 43.556 1.00 89.94 187 GLU A N 1
ATOM 1426 C CA . GLU A 1 187 ? -14.774 12.044 44.084 1.00 89.94 187 GLU A CA 1
ATOM 1427 C C . GLU A 1 187 ? -16.002 12.969 44.047 1.00 89.94 187 GLU A C 1
ATOM 1429 O O . GLU A 1 187 ? -16.364 13.565 45.060 1.00 89.94 187 GLU A O 1
ATOM 1434 N N . LYS A 1 188 ? -16.715 13.014 42.913 1.00 88.88 188 LYS A N 1
ATOM 1435 C CA . LYS A 1 188 ? -17.925 13.831 42.759 1.00 88.88 188 LYS A CA 1
ATOM 1436 C C . LYS A 1 188 ? -19.070 13.396 43.686 1.00 88.88 188 LYS A C 1
ATOM 1438 O O . LYS A 1 188 ? -19.770 14.261 44.201 1.00 88.88 188 LYS A O 1
ATOM 1443 N N . GLU A 1 189 ? -19.254 12.095 43.908 1.00 85.50 189 GLU A N 1
ATOM 1444 C CA . GLU A 1 189 ? -20.274 11.563 44.827 1.00 85.50 189 GLU A CA 1
ATOM 1445 C C . GLU A 1 189 ? -19.927 11.814 46.304 1.00 85.50 189 GLU A C 1
ATOM 1447 O O . GLU A 1 189 ? -20.819 12.121 47.091 1.00 85.50 189 GLU A O 1
ATOM 1452 N N . ASN A 1 190 ? -18.647 11.754 46.695 1.00 74.94 190 ASN A N 1
ATOM 1453 C CA . ASN A 1 190 ? -18.249 12.077 48.072 1.00 74.94 190 ASN A CA 1
ATOM 1454 C C . ASN A 1 190 ? -18.355 13.580 48.387 1.00 74.94 190 ASN A C 1
ATOM 1456 O O . ASN A 1 190 ? -18.693 13.935 49.514 1.00 74.94 190 ASN A O 1
ATOM 1460 N N . ILE A 1 191 ? -18.128 14.465 47.409 1.00 66.75 191 ILE A N 1
ATOM 1461 C CA . ILE A 1 191 ? -18.215 15.927 47.598 1.00 66.75 191 ILE A CA 1
ATOM 1462 C C . ILE A 1 191 ? -19.655 16.409 47.881 1.00 66.75 191 ILE A C 1
ATOM 1464 O O . ILE A 1 191 ? -19.839 17.477 48.463 1.00 66.75 191 ILE A O 1
ATOM 1468 N N . GLU A 1 192 ? -20.690 15.626 47.555 1.00 59.25 192 GLU A N 1
ATOM 1469 C CA . GLU A 1 192 ? -22.078 15.964 47.919 1.00 59.25 192 GLU A CA 1
ATOM 1470 C C . GLU A 1 192 ? -22.404 15.649 49.399 1.00 59.25 192 GLU A C 1
ATOM 1472 O O . GLU A 1 192 ? -23.417 16.107 49.936 1.00 59.25 192 GLU A O 1
ATOM 1477 N N . VAL A 1 193 ? -21.514 14.946 50.115 1.00 55.41 193 VAL A N 1
ATOM 1478 C CA . VAL A 1 193 ? -21.651 14.668 51.551 1.00 55.41 193 VAL A CA 1
ATOM 1479 C C . VAL A 1 193 ? -20.799 15.634 52.379 1.00 55.41 193 VAL A C 1
ATOM 1481 O O . VAL A 1 193 ? -19.707 15.309 52.832 1.00 55.41 193 VAL A O 1
ATOM 1484 N N . ARG A 1 194 ? -21.418 16.777 52.705 1.00 55.69 194 ARG A N 1
ATOM 1485 C CA . ARG A 1 194 ? -21.130 17.603 53.895 1.00 55.69 194 ARG A CA 1
ATOM 1486 C C . ARG A 1 194 ? -19.738 18.255 53.953 1.00 55.69 194 ARG A C 1
ATOM 1488 O O . ARG A 1 194 ? -18.864 17.771 54.660 1.00 55.69 194 ARG A O 1
ATOM 1495 N N . GLU A 1 195 ? -19.654 19.506 53.493 1.00 45.00 195 GLU A N 1
ATOM 1496 C CA . GLU A 1 195 ? -18.953 20.527 54.286 1.00 45.00 195 GLU A CA 1
ATOM 1497 C C . GLU A 1 195 ? -19.513 21.946 54.096 1.00 45.00 195 GLU A C 1
ATOM 1499 O O . GLU A 1 195 ? -19.373 22.587 53.060 1.00 45.00 195 GLU A O 1
ATOM 1504 N N . SER A 1 196 ? -20.171 22.448 55.143 1.00 52.09 196 SER A N 1
ATOM 1505 C CA . SER A 1 196 ? -20.612 23.837 55.266 1.00 52.09 196 SER A CA 1
ATOM 1506 C C . SER A 1 196 ? -19.629 24.613 56.148 1.00 52.09 196 SER A C 1
ATOM 1508 O O . SER A 1 196 ? -19.987 25.030 57.252 1.00 52.09 196 SER A O 1
ATOM 1510 N N . THR A 1 197 ? -18.395 24.787 55.671 1.00 54.97 197 THR A N 1
ATOM 1511 C CA . THR A 1 197 ? -17.363 25.592 56.345 1.00 54.97 197 THR A CA 1
ATOM 1512 C C . THR A 1 197 ? -16.570 26.388 55.303 1.00 54.97 197 THR A C 1
ATOM 1514 O O . THR A 1 197 ? -16.084 25.793 54.345 1.00 54.97 197 THR A O 1
ATOM 1517 N N . PRO A 1 198 ? -16.432 27.719 55.436 1.00 59.25 198 PRO A N 1
ATOM 1518 C CA . PRO A 1 198 ? -15.593 28.511 54.545 1.00 59.25 198 PRO A CA 1
ATOM 1519 C C . PRO A 1 198 ? -14.152 28.660 55.068 1.00 59.25 198 PRO A C 1
ATOM 1521 O O . PRO A 1 198 ? -13.927 28.598 56.276 1.00 59.25 198 PRO A O 1
ATOM 1524 N N . LEU A 1 199 ? -13.267 29.062 54.138 1.00 47.34 199 LEU A N 1
ATOM 1525 C CA . LEU A 1 199 ? -12.083 29.935 54.305 1.00 47.34 199 LEU A CA 1
ATOM 1526 C C . LEU A 1 199 ? -10.677 29.286 54.201 1.00 47.34 199 LEU A C 1
ATOM 1528 O O . LEU A 1 199 ? -10.348 28.402 54.978 1.00 47.34 199 LEU A O 1
ATOM 1532 N N . MET A 1 200 ? -9.836 29.899 53.338 1.00 45.66 200 MET A N 1
ATOM 1533 C CA . MET A 1 200 ? -8.349 29.854 53.285 1.00 45.66 200 MET A CA 1
ATOM 1534 C C . MET A 1 200 ? -7.668 28.505 52.929 1.00 45.66 200 MET A C 1
ATOM 1536 O O . MET A 1 200 ? -8.164 27.445 53.272 1.00 45.66 200 MET A O 1
ATOM 1540 N N . GLU A 1 201 ? -6.506 28.454 52.259 1.00 50.66 201 GLU A N 1
ATOM 1541 C CA . GLU A 1 201 ? -5.793 29.424 51.398 1.00 50.66 201 GLU A CA 1
ATOM 1542 C C . GLU A 1 201 ? -4.748 28.680 50.522 1.00 50.66 201 GLU A C 1
ATOM 1544 O O . GLU A 1 201 ? -4.414 27.534 50.796 1.00 50.66 201 GLU A O 1
ATOM 1549 N N . LEU A 1 202 ? -4.251 29.358 49.479 1.00 62.75 202 LEU A N 1
ATOM 1550 C CA . LEU A 1 202 ? -2.984 29.163 48.740 1.00 62.75 202 LEU A CA 1
ATOM 1551 C C . LEU A 1 202 ? -2.085 27.930 49.044 1.00 62.75 202 LEU A C 1
ATOM 1553 O O . LEU A 1 202 ? -1.324 27.952 50.007 1.00 62.75 202 LEU A O 1
ATOM 1557 N N . ALA A 1 203 ? -2.082 26.955 48.119 1.00 48.22 203 ALA A N 1
ATOM 1558 C CA . ALA A 1 203 ? -0.949 26.110 47.671 1.00 48.22 203 ALA A CA 1
ATOM 1559 C C . ALA A 1 203 ? -1.450 25.130 46.575 1.00 48.22 203 ALA A C 1
ATOM 1561 O O . ALA A 1 203 ? -2.609 24.723 46.629 1.00 48.22 203 ALA A O 1
ATOM 1562 N N . ASP A 1 204 ? -0.712 24.655 45.563 1.00 45.53 204 ASP A N 1
ATOM 1563 C CA . ASP A 1 204 ? 0.457 25.155 44.805 1.00 45.53 204 ASP A CA 1
ATOM 1564 C C . ASP A 1 204 ? 0.281 24.642 43.345 1.00 45.53 204 ASP A C 1
ATOM 1566 O O . ASP A 1 204 ? -0.414 23.652 43.117 1.00 45.53 204 ASP A O 1
ATOM 1570 N N . ALA A 1 205 ? 0.733 25.265 42.250 1.00 52.16 205 ALA A N 1
ATOM 1571 C CA . ALA A 1 205 ? 1.941 26.043 41.937 1.00 52.16 205 ALA A CA 1
ATOM 1572 C C . ALA A 1 205 ? 3.208 25.238 41.562 1.00 52.16 205 ALA A C 1
ATOM 1574 O O . ALA A 1 205 ? 4.240 25.847 41.308 1.00 52.16 205 ALA A O 1
ATOM 1575 N N . GLU A 1 206 ? 3.120 23.914 41.360 1.00 47.22 206 GLU A N 1
ATOM 1576 C CA . GLU A 1 206 ? 4.183 23.159 40.668 1.00 47.22 206 GLU A CA 1
ATOM 1577 C C . GLU A 1 206 ? 3.645 21.944 39.881 1.00 47.22 206 GLU A C 1
ATOM 1579 O O . GLU A 1 206 ? 3.341 20.883 40.424 1.00 47.22 206 GLU A O 1
ATOM 1584 N N . LYS A 1 207 ? 3.523 22.088 38.553 1.00 47.91 207 LYS A N 1
ATOM 1585 C CA . LYS A 1 207 ? 3.353 20.950 37.631 1.00 47.91 207 LYS A CA 1
ATOM 1586 C C . LYS A 1 207 ? 4.049 21.223 36.301 1.00 47.91 207 LYS A C 1
ATOM 1588 O O . LYS A 1 207 ? 3.419 21.310 35.245 1.00 47.91 207 LYS A O 1
ATOM 1593 N N . GLU A 1 208 ? 5.368 21.381 36.364 1.00 43.94 208 GLU A N 1
ATOM 1594 C CA . GLU A 1 208 ? 6.191 21.529 35.169 1.00 43.94 208 GLU A CA 1
ATOM 1595 C C . GLU A 1 208 ? 6.142 20.273 34.284 1.00 43.94 208 GLU A C 1
ATOM 1597 O O . GLU A 1 208 ? 6.687 19.212 34.577 1.00 43.94 208 GLU A O 1
ATOM 1602 N N . ASN A 1 209 ? 5.488 20.443 33.140 1.00 44.12 209 ASN A N 1
ATOM 1603 C CA . ASN A 1 209 ? 6.167 20.378 31.849 1.00 44.12 209 ASN A CA 1
ATOM 1604 C C . ASN A 1 209 ? 6.939 19.090 31.488 1.00 44.12 209 ASN A C 1
ATOM 1606 O O . ASN A 1 209 ? 7.891 19.127 30.709 1.00 44.12 209 ASN A O 1
ATOM 1610 N N . SER A 1 210 ? 6.451 17.923 31.916 1.00 39.97 210 SER A N 1
ATOM 1611 C CA . SER A 1 210 ? 6.668 16.681 31.159 1.00 39.97 210 SER A CA 1
ATOM 1612 C C . SER A 1 210 ? 5.787 16.675 29.904 1.00 39.97 210 SER A C 1
ATOM 1614 O O . SER A 1 210 ? 4.871 15.867 29.751 1.00 39.97 210 SER A O 1
ATOM 1616 N N . MET A 1 211 ? 6.091 17.583 28.968 1.00 42.91 211 MET A N 1
ATOM 1617 C CA . MET A 1 211 ? 5.558 17.569 27.605 1.00 42.91 211 MET A CA 1
ATOM 1618 C C . MET A 1 211 ? 6.195 16.412 26.822 1.00 42.91 211 MET A C 1
ATOM 1620 O O . MET A 1 211 ? 6.921 16.598 25.845 1.00 42.91 211 MET A O 1
ATOM 1624 N N . SER A 1 212 ? 5.923 15.185 27.271 1.00 40.34 212 SER A N 1
ATOM 1625 C CA . SER A 1 212 ? 6.027 14.025 26.398 1.00 40.34 212 SER A CA 1
ATOM 1626 C C . SER A 1 212 ? 5.169 14.310 25.168 1.00 40.34 212 SER A C 1
ATOM 1628 O O . SER A 1 212 ? 4.031 14.773 25.279 1.00 40.34 212 SER A O 1
ATOM 1630 N N . LEU A 1 213 ? 5.749 14.108 23.986 1.00 40.91 213 LEU A N 1
ATOM 1631 C CA . LEU A 1 213 ? 5.019 14.168 22.727 1.00 40.91 213 LEU A CA 1
ATOM 1632 C C . LEU A 1 213 ? 4.083 12.961 22.687 1.00 40.91 213 LEU A C 1
ATOM 1634 O O . LEU A 1 213 ? 4.396 11.932 22.092 1.00 40.91 213 LEU A O 1
ATOM 1638 N N . ASP A 1 214 ? 2.932 13.122 23.336 1.00 44.28 214 ASP A N 1
ATOM 1639 C CA . ASP A 1 214 ? 1.810 12.189 23.396 1.00 44.28 214 ASP A CA 1
ATOM 1640 C C . ASP A 1 214 ? 1.084 12.185 22.034 1.00 44.28 214 ASP A C 1
ATOM 1642 O O . ASP A 1 214 ? -0.110 12.442 21.896 1.00 44.28 214 ASP A O 1
ATOM 1646 N N . PHE A 1 215 ? 1.863 11.917 20.981 1.00 45.00 215 PHE A N 1
ATOM 1647 C CA . PHE A 1 215 ? 1.524 12.033 19.558 1.00 45.00 215 PHE A CA 1
ATOM 1648 C C . PHE A 1 215 ? 0.462 11.012 19.108 1.00 45.00 215 PHE A C 1
ATOM 1650 O O . PHE A 1 215 ? 0.044 10.994 17.950 1.00 45.00 215 PHE A O 1
ATOM 1657 N N . GLU A 1 216 ? 0.026 10.153 20.029 1.00 46.44 216 GLU A N 1
ATOM 1658 C CA . GLU A 1 216 ? -1.044 9.180 19.843 1.00 46.44 216 GLU A CA 1
ATOM 1659 C C . GLU A 1 216 ? -2.321 9.497 20.631 1.00 46.44 216 GLU A C 1
ATOM 1661 O O . GLU A 1 216 ? -3.363 8.916 20.324 1.00 46.44 216 GLU A O 1
ATOM 1666 N N . THR A 1 217 ? -2.297 10.439 21.578 1.00 45.75 217 THR A N 1
ATOM 1667 C CA . THR A 1 217 ? -3.461 10.787 22.410 1.00 45.75 217 THR A CA 1
ATOM 1668 C C . THR A 1 217 ? -4.303 11.875 21.739 1.00 45.75 217 THR A C 1
ATOM 1670 O O . THR A 1 217 ? -4.616 12.914 22.319 1.00 45.75 217 THR A O 1
ATOM 1673 N N . TYR A 1 218 ? -4.704 11.634 20.486 1.00 46.31 218 TYR A N 1
ATOM 1674 C CA . TYR A 1 218 ? -5.751 12.435 19.855 1.00 46.31 218 TYR A CA 1
ATOM 1675 C C . TYR A 1 218 ? -7.093 12.122 20.533 1.00 46.31 218 TYR A C 1
ATOM 1677 O O . TYR A 1 218 ? -7.528 10.966 20.508 1.00 46.31 218 TYR A O 1
ATOM 1685 N N . PRO A 1 219 ? -7.783 13.116 21.122 1.00 41.44 219 PRO A N 1
ATOM 1686 C CA . PRO A 1 219 ? -9.083 12.889 21.726 1.00 41.44 219 PRO A CA 1
ATOM 1687 C C . PRO A 1 219 ? -10.114 12.615 20.627 1.00 41.44 219 PRO A C 1
ATOM 1689 O O . PRO A 1 219 ? -10.656 13.529 20.005 1.00 41.44 219 PRO A O 1
ATOM 1692 N N . HIS A 1 220 ? -10.428 11.336 20.413 1.00 46.34 220 HIS A N 1
ATOM 1693 C CA . HIS A 1 220 ? -11.700 10.950 19.807 1.00 46.34 220 HIS A CA 1
ATOM 1694 C C . HIS A 1 220 ? -12.830 11.674 20.558 1.00 46.34 220 HIS A C 1
ATOM 1696 O O . HIS A 1 220 ? -12.794 11.748 21.785 1.00 46.34 220 HIS A O 1
ATOM 1702 N N . CYS A 1 221 ? -13.795 12.242 19.829 1.00 43.59 221 CYS A N 1
ATOM 1703 C CA . CYS A 1 221 ? -14.800 13.184 20.336 1.00 43.59 221 CYS A CA 1
ATOM 1704 C C . CYS A 1 221 ? -15.629 12.652 21.527 1.00 43.59 221 CYS A C 1
ATOM 1706 O O . CYS A 1 221 ? -16.736 12.160 21.330 1.00 43.59 221 CYS A O 1
ATOM 1708 N N . GLY A 1 222 ? -15.111 12.751 22.757 1.00 43.03 222 GLY A N 1
ATOM 1709 C CA . GLY A 1 222 ? -15.762 12.396 24.032 1.00 43.03 222 GLY A CA 1
ATOM 1710 C C . GLY A 1 222 ? -16.096 10.910 24.251 1.00 43.03 222 GLY A C 1
ATOM 1711 O O . GLY A 1 222 ? -16.181 10.457 25.392 1.00 43.03 222 GLY A O 1
ATOM 1712 N N . VAL A 1 223 ? -16.271 10.142 23.177 1.00 48.34 223 VAL A N 1
ATOM 1713 C CA . VAL A 1 223 ? -16.662 8.732 23.189 1.00 48.34 223 VAL A CA 1
ATOM 1714 C C . VAL A 1 223 ? -15.399 7.870 23.104 1.00 48.34 223 VAL A C 1
ATOM 1716 O O . VAL A 1 223 ? -14.616 8.050 22.168 1.00 48.34 223 VAL A O 1
ATOM 1719 N N . PRO A 1 224 ? -15.165 6.937 24.049 1.00 47.41 224 PRO A N 1
ATOM 1720 C CA . PRO A 1 224 ? -14.004 6.058 23.980 1.00 47.41 224 PRO A CA 1
ATOM 1721 C C . PRO A 1 224 ? -14.062 5.221 22.688 1.00 47.41 224 PRO A C 1
ATOM 1723 O O . PRO A 1 224 ? -15.123 4.659 22.396 1.00 47.41 224 PRO A O 1
ATOM 1726 N N . PRO A 1 225 ? -12.948 5.068 21.943 1.00 47.06 225 PRO A N 1
ATOM 1727 C CA . PRO A 1 225 ? -12.911 4.356 20.654 1.00 47.06 225 PRO A CA 1
ATOM 1728 C C . PRO A 1 225 ? -13.188 2.842 20.753 1.00 47.06 225 PRO A C 1
ATOM 1730 O O . PRO A 1 225 ? -13.140 2.135 19.750 1.00 47.06 225 PRO A O 1
ATOM 1733 N N . HIS A 1 226 ? -13.497 2.354 21.958 1.00 49.41 226 HIS A N 1
ATOM 1734 C CA . HIS A 1 226 ? -13.856 0.974 22.275 1.00 49.41 226 HIS A CA 1
ATOM 1735 C C . HIS A 1 226 ? -15.178 0.863 23.049 1.00 49.41 226 HIS A C 1
ATOM 1737 O O . HIS A 1 226 ? -15.432 -0.153 23.691 1.00 49.41 226 HIS A O 1
ATOM 1743 N N . SER A 1 227 ? -16.064 1.867 22.963 1.00 46.00 227 SER A N 1
ATOM 1744 C CA . SER A 1 227 ? -17.492 1.562 23.123 1.00 46.00 227 SER A CA 1
ATOM 1745 C C . SER A 1 227 ? -17.808 0.407 22.171 1.00 46.00 227 SER A C 1
ATOM 1747 O O . SER A 1 227 ? -17.467 0.498 20.991 1.00 46.00 227 SER A O 1
ATOM 1749 N N . HIS A 1 228 ? -18.372 -0.695 22.676 1.00 51.81 228 HIS A N 1
ATOM 1750 C CA . HIS A 1 228 ? -18.603 -1.924 21.909 1.00 51.81 228 HIS A CA 1
ATOM 1751 C C . HIS A 1 228 ? -19.725 -1.724 20.876 1.00 51.81 228 HIS A C 1
ATOM 1753 O O . HIS A 1 228 ? -20.806 -2.302 20.979 1.00 51.81 228 HIS A O 1
ATOM 1759 N N . GLN A 1 229 ? -19.473 -0.889 19.869 1.00 59.69 229 GLN A N 1
ATOM 1760 C CA . GLN A 1 229 ? -20.385 -0.598 18.780 1.00 59.69 229 GLN A CA 1
ATOM 1761 C C . GLN A 1 229 ? -20.372 -1.788 17.822 1.00 59.69 229 GLN A C 1
ATOM 1763 O O . GLN A 1 229 ? -19.632 -1.844 16.843 1.00 59.69 229 GLN A O 1
ATOM 1768 N N . THR A 1 230 ? -21.157 -2.806 18.165 1.00 66.00 230 THR A N 1
ATOM 1769 C CA . THR A 1 230 ? -21.246 -4.030 17.376 1.00 66.00 230 THR A CA 1
ATOM 1770 C C . THR A 1 230 ? -21.904 -3.719 16.043 1.00 66.00 230 THR A C 1
ATOM 1772 O O . THR A 1 230 ? -23.055 -3.282 16.006 1.00 66.00 230 THR A O 1
ATOM 1775 N N . VAL A 1 231 ? -21.187 -3.951 14.943 1.00 76.81 231 VAL A N 1
ATOM 1776 C CA . VAL A 1 231 ? -21.753 -3.784 13.603 1.00 76.81 231 VAL A CA 1
ATOM 1777 C C . VAL A 1 231 ? -22.819 -4.856 13.399 1.00 76.81 231 VAL A C 1
ATOM 1779 O O . VAL A 1 231 ? -22.514 -6.046 13.329 1.00 76.81 231 VAL A O 1
ATOM 1782 N N . HIS A 1 232 ? -24.077 -4.432 13.304 1.00 77.19 232 HIS A N 1
ATOM 1783 C CA . HIS A 1 232 ? -25.187 -5.312 12.964 1.00 77.19 232 HIS A CA 1
ATOM 1784 C C . HIS A 1 232 ? -25.129 -5.623 11.465 1.00 77.19 232 HIS A C 1
ATOM 1786 O O . HIS A 1 232 ? -25.520 -4.804 10.637 1.00 77.19 232 HIS A O 1
ATOM 1792 N N . ILE A 1 233 ? -24.595 -6.795 11.118 1.00 80.56 233 ILE A N 1
ATOM 1793 C CA . ILE A 1 233 ? -24.590 -7.301 9.744 1.00 80.56 233 ILE A CA 1
ATOM 1794 C C . ILE A 1 233 ? -25.833 -8.171 9.561 1.00 80.56 233 ILE A C 1
ATOM 1796 O O . ILE A 1 233 ? -25.837 -9.339 9.950 1.00 80.56 233 ILE A O 1
ATOM 1800 N N . ASP A 1 234 ? -26.877 -7.609 8.954 1.00 80.69 234 ASP A N 1
ATOM 1801 C CA . ASP A 1 234 ? -27.996 -8.403 8.453 1.00 80.69 234 ASP A CA 1
ATOM 1802 C C . ASP A 1 234 ? -27.538 -9.161 7.188 1.00 80.69 234 ASP A C 1
ATOM 1804 O O . ASP A 1 234 ? -27.119 -8.527 6.212 1.00 80.69 234 ASP A O 1
ATOM 1808 N N . PRO A 1 235 ? -27.564 -10.509 7.169 1.00 79.44 235 PRO A N 1
ATOM 1809 C CA . PRO A 1 235 ? -27.151 -11.269 5.996 1.00 79.44 235 PRO A CA 1
ATOM 1810 C C . PRO A 1 235 ? -28.116 -11.011 4.827 1.00 79.44 235 PRO A C 1
ATOM 1812 O O . PRO A 1 235 ? -29.330 -10.928 5.035 1.00 79.44 235 PRO A O 1
ATOM 1815 N N . PRO A 1 236 ? -27.618 -10.911 3.580 1.00 81.50 236 PRO A N 1
ATOM 1816 C CA . PRO A 1 236 ? -28.465 -10.622 2.432 1.00 81.50 236 PRO A CA 1
ATOM 1817 C C . PRO A 1 236 ? -29.517 -11.721 2.231 1.00 81.50 236 PRO A C 1
ATOM 1819 O O . PRO A 1 236 ? -29.231 -12.912 2.371 1.00 81.50 236 PRO A O 1
ATOM 1822 N N . ALA A 1 237 ? -30.736 -11.314 1.866 1.00 81.81 237 ALA A N 1
ATOM 1823 C CA . ALA A 1 237 ? -31.933 -12.161 1.910 1.00 81.81 237 ALA A CA 1
ATOM 1824 C C . ALA A 1 237 ? -31.821 -13.497 1.144 1.00 81.81 237 ALA A C 1
ATOM 1826 O O . ALA A 1 237 ? -32.462 -14.473 1.527 1.00 81.81 237 ALA A O 1
ATOM 1827 N N . PHE A 1 238 ? -30.972 -13.574 0.111 1.00 87.31 238 PHE A N 1
ATOM 1828 C CA . PHE A 1 238 ? -30.736 -14.801 -0.658 1.00 87.31 238 PHE A CA 1
ATOM 1829 C C . PHE A 1 238 ? -30.069 -15.936 0.145 1.00 87.31 238 PHE A C 1
ATOM 1831 O O . PHE A 1 238 ? -30.127 -17.086 -0.281 1.00 87.31 238 PHE A O 1
ATOM 1838 N N . LEU A 1 239 ? -29.462 -15.649 1.304 1.00 84.25 239 LEU A N 1
ATOM 1839 C CA . LEU A 1 239 ? -28.885 -16.662 2.201 1.00 84.25 239 LEU A CA 1
ATOM 1840 C C . LEU A 1 239 ? -29.909 -17.287 3.170 1.00 84.25 239 LEU A C 1
ATOM 1842 O O . LEU A 1 239 ? -29.554 -18.189 3.926 1.00 84.25 239 LEU A O 1
ATOM 1846 N N . CYS A 1 240 ? -31.170 -16.837 3.165 1.00 82.25 240 CYS A N 1
ATOM 1847 C CA . CYS A 1 240 ? -32.246 -17.388 3.997 1.00 82.25 240 CYS A CA 1
ATOM 1848 C C . CYS A 1 240 ? -33.246 -18.206 3.151 1.00 82.25 240 CYS A C 1
ATOM 1850 O O . CYS A 1 240 ? -34.280 -17.664 2.754 1.00 82.25 240 CYS A O 1
ATOM 1852 N N . PRO A 1 241 ? -33.004 -19.514 2.907 1.00 81.25 241 PRO A N 1
ATOM 1853 C CA . PRO A 1 241 ? -33.888 -20.347 2.079 1.00 81.25 241 PRO A CA 1
ATOM 1854 C C . PRO A 1 241 ? -35.315 -20.496 2.638 1.00 81.25 241 PRO A C 1
ATOM 1856 O O . PRO A 1 241 ? -36.244 -20.740 1.878 1.00 81.25 241 PRO A O 1
ATOM 1859 N N . ASP A 1 242 ? -35.511 -20.293 3.947 1.00 86.69 242 ASP A N 1
ATOM 1860 C CA . ASP A 1 242 ? -36.817 -20.404 4.617 1.00 86.69 242 ASP A CA 1
ATOM 1861 C C . ASP A 1 242 ? -37.741 -19.180 4.401 1.00 86.69 242 ASP A C 1
AT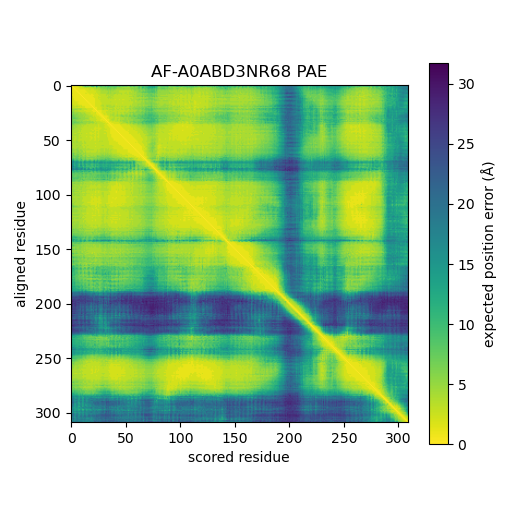OM 1863 O O . ASP A 1 242 ? -38.842 -19.137 4.954 1.00 86.69 242 ASP A O 1
ATOM 1867 N N . GLY A 1 243 ? -37.285 -18.125 3.710 1.00 80.44 243 GLY A N 1
ATOM 1868 C CA . GLY A 1 243 ? -38.040 -16.875 3.499 1.00 80.44 243 GLY A CA 1
ATOM 1869 C C . GLY A 1 243 ? -38.337 -16.055 4.769 1.00 80.44 243 GLY A C 1
ATOM 1870 O O . GLY A 1 243 ? -38.902 -14.965 4.689 1.00 80.44 243 GLY A O 1
ATOM 1871 N N . LYS A 1 244 ? -37.949 -16.550 5.950 1.00 81.94 244 LYS A N 1
ATOM 1872 C CA . LYS A 1 244 ? -38.085 -15.874 7.245 1.00 81.94 244 LYS A CA 1
ATOM 1873 C C . LYS A 1 244 ? -36.718 -15.343 7.689 1.00 81.94 244 LYS A C 1
ATOM 1875 O O . LYS A 1 244 ? -35.802 -16.153 7.846 1.00 81.94 244 LYS A O 1
ATOM 1880 N N . PRO A 1 245 ? -36.559 -14.029 7.936 1.00 73.69 245 PRO A N 1
ATOM 1881 C CA . PRO A 1 245 ? -35.290 -13.471 8.389 1.00 73.69 245 PRO A CA 1
ATOM 1882 C C . PRO A 1 245 ? -34.983 -13.955 9.811 1.00 73.69 245 PRO A C 1
ATOM 1884 O O . PRO A 1 245 ? -35.538 -13.460 10.796 1.00 73.69 245 PRO A O 1
ATOM 1887 N N . LYS A 1 246 ? -34.084 -14.936 9.933 1.00 76.69 246 LYS A N 1
ATOM 1888 C CA . LYS A 1 246 ? -33.503 -15.317 11.224 1.00 76.69 246 LYS A CA 1
ATOM 1889 C C . LYS A 1 246 ? -32.561 -14.192 11.651 1.00 76.69 246 LYS A C 1
ATOM 1891 O O . LYS A 1 246 ? -31.487 -14.042 11.076 1.00 76.69 246 LYS A O 1
ATOM 1896 N N . LYS A 1 247 ? -32.957 -13.414 12.665 1.00 75.62 247 LYS A N 1
ATOM 1897 C CA . LYS A 1 247 ? -32.097 -12.417 13.326 1.00 75.62 247 LYS A CA 1
ATOM 1898 C C . LYS A 1 247 ? -30.961 -13.113 14.087 1.00 75.62 247 LYS A C 1
ATOM 1900 O O . LYS A 1 247 ? -31.008 -13.261 15.305 1.00 75.62 247 LYS A O 1
ATOM 1905 N N . HIS A 1 248 ? -29.948 -13.575 13.362 1.00 77.69 248 HIS A N 1
ATOM 1906 C CA . HIS A 1 248 ? -28.667 -13.981 13.927 1.00 77.69 248 HIS A CA 1
ATOM 1907 C C . HIS A 1 248 ? -27.710 -12.795 13.888 1.00 77.69 248 HIS A C 1
ATOM 1909 O O . HIS A 1 248 ? -26.938 -12.618 12.950 1.00 77.69 248 HIS A O 1
ATOM 1915 N N . THR A 1 249 ? -27.779 -11.978 14.938 1.00 75.00 249 THR A N 1
ATOM 1916 C CA . THR A 1 249 ? -26.831 -10.891 15.171 1.00 75.00 249 THR A CA 1
ATOM 1917 C C . THR A 1 249 ? -25.464 -11.479 15.515 1.00 75.00 249 THR A C 1
ATOM 1919 O O . THR A 1 249 ? -25.248 -11.950 16.632 1.00 75.00 249 THR A O 1
ATOM 1922 N N . ILE A 1 250 ? -24.528 -11.460 14.567 1.00 83.75 250 ILE A N 1
ATOM 1923 C CA . ILE A 1 250 ? -23.136 -11.830 14.840 1.00 83.75 250 ILE A CA 1
ATOM 1924 C C . ILE A 1 250 ? -22.428 -10.601 15.416 1.00 83.75 250 ILE A C 1
ATOM 1926 O O . ILE A 1 250 ? -22.149 -9.640 14.702 1.00 83.75 250 ILE A O 1
ATOM 1930 N N . HIS A 1 251 ? -22.136 -10.622 16.715 1.00 82.19 251 HIS A N 1
ATOM 1931 C CA . HIS A 1 251 ? -21.420 -9.536 17.382 1.00 82.19 251 HIS A CA 1
ATOM 1932 C C . HIS A 1 251 ? -19.914 -9.629 17.090 1.00 82.19 251 HIS A C 1
ATOM 1934 O O . HIS A 1 251 ? -19.184 -10.360 17.758 1.00 82.19 251 HIS A O 1
ATOM 1940 N N . ILE A 1 252 ? -19.445 -8.883 16.086 1.00 86.88 252 ILE A N 1
ATOM 1941 C CA . ILE A 1 252 ? -18.018 -8.769 15.747 1.00 86.88 252 ILE A CA 1
ATOM 1942 C C . ILE A 1 252 ? -17.474 -7.436 16.295 1.00 86.88 252 ILE A C 1
ATOM 1944 O O . ILE A 1 252 ? -18.011 -6.384 15.940 1.00 86.88 252 ILE A O 1
ATOM 1948 N N . PRO A 1 253 ? -16.409 -7.437 17.124 1.00 85.88 253 PRO A N 1
ATOM 1949 C CA . PRO A 1 253 ? -15.723 -6.212 17.534 1.00 85.88 253 PRO A CA 1
ATOM 1950 C C . PRO A 1 253 ? -15.147 -5.460 16.328 1.00 85.88 253 PRO A C 1
ATOM 1952 O O . PRO A 1 253 ? -14.494 -6.067 15.477 1.00 85.88 253 PRO A O 1
ATOM 1955 N N . GLU A 1 254 ? -15.313 -4.136 16.269 1.00 85.06 254 GLU A N 1
ATOM 1956 C CA . GLU A 1 254 ? -14.831 -3.325 15.135 1.00 85.06 254 GLU A CA 1
ATOM 1957 C C . GLU A 1 254 ? -13.315 -3.446 14.913 1.00 85.06 254 GLU A C 1
ATOM 1959 O O . GLU A 1 254 ? -12.853 -3.445 13.771 1.00 85.06 254 GLU A O 1
ATOM 1964 N N . TYR A 1 255 ? -12.552 -3.636 15.994 1.00 86.25 255 TYR A N 1
ATOM 1965 C CA . TYR A 1 255 ? -11.116 -3.922 15.967 1.00 86.25 255 TYR A CA 1
ATOM 1966 C C . TYR A 1 255 ? -10.778 -5.164 15.121 1.00 86.25 255 TYR A C 1
ATOM 1968 O O . TYR A 1 255 ? -9.884 -5.117 14.275 1.00 86.25 255 TYR A O 1
ATOM 1976 N N . ASN A 1 256 ? -11.557 -6.244 15.254 1.00 89.56 256 ASN A N 1
ATOM 1977 C CA . ASN A 1 256 ? -11.371 -7.473 14.476 1.00 89.56 256 ASN A CA 1
ATOM 1978 C C . ASN A 1 256 ? -11.695 -7.250 12.990 1.00 89.56 256 ASN A C 1
ATOM 1980 O O . ASN A 1 256 ? -11.043 -7.831 12.121 1.00 89.56 256 ASN A O 1
ATOM 1984 N N . ILE A 1 257 ? -12.656 -6.369 12.681 1.00 92.12 257 ILE A N 1
ATOM 1985 C CA . ILE A 1 257 ? -12.931 -5.936 11.302 1.00 92.12 257 ILE A CA 1
ATOM 1986 C C . ILE A 1 257 ? -11.736 -5.131 10.762 1.00 92.12 257 ILE A C 1
ATOM 1988 O O . ILE A 1 257 ? -11.328 -5.340 9.622 1.00 92.12 257 ILE A O 1
ATOM 1992 N N . GLY A 1 258 ? -11.122 -4.272 11.583 1.00 92.50 258 GLY A N 1
ATOM 1993 C CA . GLY A 1 258 ? -9.887 -3.556 11.248 1.00 92.50 258 GLY A CA 1
ATOM 1994 C C . GLY A 1 258 ? -8.719 -4.489 10.912 1.00 92.50 258 GLY A C 1
ATOM 1995 O O . GLY A 1 258 ? -8.099 -4.334 9.861 1.00 92.50 258 GLY A O 1
ATOM 1996 N N . ILE A 1 259 ? -8.475 -5.505 11.747 1.00 92.75 259 ILE A N 1
ATOM 1997 C CA . ILE A 1 259 ? -7.481 -6.566 11.500 1.00 92.75 259 ILE A CA 1
ATOM 1998 C C . ILE A 1 259 ? -7.775 -7.297 10.183 1.00 92.75 259 ILE A C 1
ATOM 2000 O O . ILE A 1 259 ? -6.886 -7.434 9.342 1.00 92.75 259 ILE A O 1
ATOM 2004 N N . CYS A 1 260 ? -9.023 -7.724 9.967 1.00 95.06 260 CYS A N 1
ATOM 2005 C CA . CYS A 1 260 ? -9.436 -8.403 8.737 1.00 95.06 260 CYS A CA 1
ATOM 2006 C C . CYS A 1 260 ? -9.175 -7.533 7.493 1.00 95.06 260 CYS A C 1
ATOM 2008 O O . CYS A 1 260 ? -8.603 -7.999 6.508 1.00 95.06 260 CYS A O 1
ATOM 2010 N N . MET A 1 261 ? -9.501 -6.241 7.561 1.00 96.62 261 MET A N 1
ATOM 2011 C CA . MET A 1 261 ? -9.265 -5.289 6.474 1.00 96.62 261 MET A CA 1
ATOM 2012 C C . MET A 1 261 ? -7.773 -5.001 6.236 1.00 96.62 261 MET A C 1
ATOM 2014 O O . MET A 1 261 ? -7.373 -4.823 5.086 1.00 96.62 261 MET A O 1
ATOM 2018 N N . ALA A 1 262 ? -6.919 -5.033 7.266 1.00 95.31 262 ALA A N 1
ATOM 2019 C CA . ALA A 1 262 ? -5.466 -4.973 7.082 1.00 95.31 262 ALA A CA 1
ATOM 2020 C C . ALA A 1 262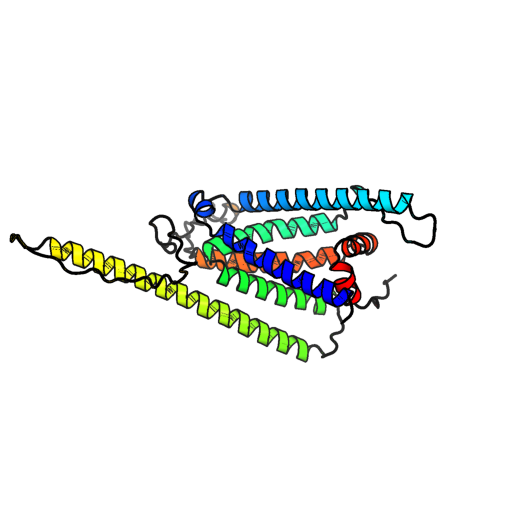 ? -4.941 -6.218 6.347 1.00 95.31 262 ALA A C 1
ATOM 2022 O O . ALA A 1 262 ? -4.133 -6.084 5.426 1.00 95.31 262 ALA A O 1
ATOM 2023 N N . VAL A 1 263 ? -5.435 -7.415 6.682 1.00 95.88 263 VAL A N 1
ATOM 2024 C CA . VAL A 1 263 ? -5.094 -8.642 5.941 1.00 95.88 263 VAL A CA 1
ATOM 2025 C C . VAL A 1 263 ? -5.555 -8.538 4.485 1.00 95.88 263 VAL A C 1
ATOM 2027 O O . VAL A 1 263 ? -4.746 -8.761 3.587 1.00 95.88 263 VAL A O 1
ATOM 2030 N N . LEU A 1 264 ? -6.803 -8.128 4.230 1.00 97.25 264 LEU A N 1
ATOM 2031 C CA . LEU A 1 264 ? -7.331 -7.947 2.871 1.00 97.25 264 LEU A CA 1
ATOM 2032 C C . LEU A 1 264 ? -6.521 -6.924 2.061 1.00 97.25 264 LEU A C 1
ATOM 2034 O O . LEU A 1 264 ? -6.154 -7.214 0.922 1.00 97.25 264 LEU A O 1
ATOM 2038 N N . ASN A 1 265 ? -6.174 -5.773 2.647 1.00 96.81 265 ASN A N 1
ATOM 2039 C CA . ASN A 1 265 ? -5.268 -4.804 2.025 1.00 96.81 265 ASN A CA 1
ATOM 2040 C C . ASN A 1 265 ? -3.934 -5.457 1.641 1.00 96.81 265 ASN A C 1
ATOM 2042 O O . ASN A 1 265 ? -3.493 -5.310 0.506 1.00 96.81 265 ASN A O 1
ATOM 2046 N N . GLY A 1 266 ? -3.328 -6.232 2.545 1.00 95.88 266 GLY A N 1
ATOM 2047 C CA . GLY A 1 266 ? -2.082 -6.943 2.263 1.00 95.88 266 GLY A CA 1
ATOM 2048 C C . GLY A 1 266 ? -2.207 -7.967 1.128 1.00 95.88 266 GLY A C 1
ATOM 2049 O O . GLY A 1 266 ? -1.312 -8.058 0.288 1.00 95.88 266 GLY A O 1
ATOM 2050 N N . VAL A 1 267 ? -3.331 -8.690 1.048 1.00 97.00 267 VAL A N 1
ATOM 2051 C CA . VAL A 1 267 ? -3.619 -9.644 -0.040 1.00 97.00 267 VAL A CA 1
ATOM 2052 C C . VAL A 1 267 ? -3.726 -8.932 -1.388 1.00 97.00 267 VAL A C 1
ATOM 2054 O O . VAL A 1 267 ? -3.052 -9.321 -2.346 1.00 97.00 267 VAL A O 1
ATOM 2057 N N . PHE A 1 268 ? -4.530 -7.870 -1.474 1.00 97.06 268 PHE A N 1
ATOM 2058 C CA . PHE A 1 268 ? -4.694 -7.095 -2.706 1.00 97.06 268 PHE A CA 1
ATOM 2059 C C . PHE A 1 268 ? -3.396 -6.385 -3.119 1.00 97.06 268 PHE A C 1
ATOM 2061 O O . PHE A 1 268 ? -3.011 -6.438 -4.287 1.00 97.06 268 PHE A O 1
ATOM 2068 N N . ALA A 1 269 ? -2.681 -5.786 -2.163 1.00 94.38 269 ALA A N 1
ATOM 2069 C CA . ALA A 1 269 ? -1.423 -5.082 -2.401 1.00 94.38 269 ALA A CA 1
ATOM 2070 C C . ALA A 1 269 ? -0.266 -6.012 -2.803 1.00 94.38 269 ALA A C 1
ATOM 2072 O O . ALA A 1 269 ? 0.608 -5.581 -3.545 1.00 94.38 269 ALA A O 1
ATOM 2073 N N . ALA A 1 270 ? -0.253 -7.279 -2.378 1.00 94.94 270 ALA A N 1
ATOM 2074 C CA . ALA A 1 270 ? 0.689 -8.267 -2.911 1.00 94.94 270 ALA A CA 1
ATOM 2075 C C . ALA A 1 270 ? 0.305 -8.721 -4.327 1.00 94.94 270 ALA A C 1
ATOM 2077 O O . ALA A 1 270 ? 1.156 -8.871 -5.201 1.00 94.94 270 ALA A O 1
ATOM 2078 N N . SER A 1 271 ? -0.994 -8.933 -4.556 1.00 95.19 271 SER A N 1
ATOM 2079 C CA . SER A 1 271 ? -1.513 -9.480 -5.815 1.00 95.19 271 SER A CA 1
ATOM 2080 C C . SER A 1 271 ? -1.390 -8.506 -6.993 1.00 95.19 271 SER A C 1
ATOM 2082 O O . SER A 1 271 ? -1.319 -8.952 -8.135 1.00 95.19 271 SER A O 1
ATOM 2084 N N . ILE A 1 272 ? -1.271 -7.197 -6.733 1.00 93.50 272 ILE A N 1
ATOM 2085 C CA . ILE A 1 272 ? -1.045 -6.155 -7.754 1.00 93.50 272 ILE A CA 1
ATOM 2086 C C . ILE A 1 272 ? 0.198 -6.413 -8.630 1.00 93.50 272 ILE A C 1
ATOM 2088 O O . ILE A 1 272 ? 0.240 -6.004 -9.791 1.00 93.50 272 ILE A O 1
ATOM 2092 N N . MET A 1 273 ? 1.197 -7.126 -8.097 1.00 86.56 273 MET A N 1
ATOM 2093 C CA . MET A 1 273 ? 2.428 -7.473 -8.814 1.00 86.56 273 MET A CA 1
ATOM 2094 C C . MET A 1 273 ? 2.216 -8.577 -9.859 1.00 86.56 273 MET A C 1
ATOM 2096 O O . MET A 1 273 ? 3.013 -8.697 -10.788 1.00 86.56 273 MET A O 1
ATOM 2100 N N . VAL A 1 274 ? 1.148 -9.376 -9.745 1.00 91.56 274 VAL A N 1
ATOM 2101 C CA . VAL A 1 274 ? 0.896 -10.504 -10.653 1.00 91.56 274 VAL A CA 1
ATOM 2102 C C . VAL A 1 274 ? 0.512 -10.015 -12.060 1.00 91.56 274 VAL A C 1
ATOM 2104 O O . VAL A 1 274 ? 1.213 -10.394 -12.998 1.00 91.56 274 VAL A O 1
ATOM 2107 N N . PRO A 1 275 ? -0.482 -9.116 -12.257 1.00 90.81 275 PRO A N 1
ATOM 2108 C CA . PRO A 1 275 ? -0.728 -8.485 -13.559 1.00 90.81 275 PRO A CA 1
ATOM 2109 C C . PRO A 1 275 ? 0.507 -7.796 -14.150 1.00 90.81 275 PRO A C 1
ATOM 2111 O O . PRO A 1 275 ? 0.730 -7.865 -15.355 1.00 90.81 275 PRO A O 1
ATOM 2114 N N . LEU A 1 276 ? 1.325 -7.155 -13.306 1.00 83.44 276 LEU A N 1
ATOM 2115 C CA . LEU A 1 276 ? 2.518 -6.427 -13.740 1.00 83.44 276 LEU A CA 1
ATOM 2116 C C . LEU A 1 276 ? 3.595 -7.356 -14.325 1.00 83.44 276 LEU A C 1
ATOM 2118 O O . LEU A 1 276 ? 4.288 -6.959 -15.257 1.00 83.44 276 LEU A O 1
ATOM 2122 N N . HIS A 1 277 ? 3.709 -8.594 -13.832 1.00 86.81 277 HIS A N 1
ATOM 2123 C CA . HIS A 1 277 ? 4.628 -9.594 -14.388 1.00 86.81 277 HIS A CA 1
ATOM 2124 C C . HIS A 1 277 ? 4.171 -10.134 -15.755 1.00 86.81 277 HIS A C 1
ATOM 2126 O O . HIS A 1 277 ? 5.005 -10.461 -16.595 1.00 86.81 277 HIS A O 1
ATOM 2132 N N . TYR A 1 278 ? 2.857 -10.213 -16.001 1.00 88.44 278 TYR A N 1
ATOM 2133 C CA . TYR A 1 278 ? 2.301 -10.625 -17.299 1.00 88.44 278 TYR A CA 1
ATOM 2134 C C . TYR A 1 278 ? 2.189 -9.476 -18.317 1.00 88.44 278 TYR A C 1
ATOM 2136 O O . TYR A 1 278 ? 1.841 -9.713 -19.478 1.00 88.44 278 TYR A O 1
ATOM 2144 N N . ALA A 1 279 ? 2.493 -8.238 -17.917 1.00 86.88 279 ALA A N 1
ATOM 2145 C CA . ALA A 1 279 ? 2.557 -7.111 -18.835 1.00 86.88 279 ALA A CA 1
ATOM 2146 C C . ALA A 1 279 ? 3.733 -7.275 -19.823 1.00 86.88 279 ALA A C 1
ATOM 2148 O O . ALA A 1 279 ? 4.832 -7.659 -19.414 1.00 86.88 279 ALA A O 1
ATOM 2149 N N . PRO A 1 280 ? 3.540 -6.985 -21.125 1.00 84.75 280 PRO A N 1
ATOM 2150 C CA . PRO A 1 280 ? 4.599 -7.127 -22.119 1.00 84.75 280 PRO A CA 1
ATOM 2151 C C . PRO A 1 280 ? 5.807 -6.236 -21.766 1.00 84.75 280 PRO A C 1
ATOM 2153 O O . PRO A 1 280 ? 5.605 -5.077 -21.393 1.00 84.75 280 PRO A O 1
ATOM 2156 N N . PRO A 1 281 ? 7.061 -6.714 -21.927 1.00 79.38 281 PRO A N 1
ATOM 2157 C CA . PRO A 1 281 ? 8.254 -5.957 -21.533 1.00 79.38 281 PRO A CA 1
ATOM 2158 C C . PRO A 1 281 ? 8.386 -4.577 -22.187 1.00 79.38 281 PRO A C 1
ATOM 2160 O O . PRO A 1 281 ? 8.994 -3.685 -21.604 1.00 79.38 281 PRO A O 1
ATOM 2163 N N . SER A 1 282 ? 7.805 -4.377 -23.373 1.00 75.81 282 SER A N 1
ATOM 2164 C CA . SER A 1 282 ? 7.753 -3.073 -24.043 1.00 75.81 282 SER A CA 1
ATOM 2165 C C . SER A 1 282 ? 6.971 -2.021 -23.250 1.00 75.81 282 SER A C 1
ATOM 2167 O O . SER A 1 282 ? 7.363 -0.863 -23.247 1.00 75.81 282 SER A O 1
ATOM 2169 N N . ALA A 1 283 ? 5.914 -2.411 -22.531 1.00 71.00 283 ALA A N 1
ATOM 2170 C CA . ALA A 1 283 ? 5.117 -1.492 -21.716 1.00 71.00 283 ALA A CA 1
ATOM 2171 C C . ALA A 1 283 ? 5.775 -1.163 -20.361 1.00 71.00 283 ALA A C 1
ATOM 2173 O O . ALA A 1 283 ? 5.449 -0.154 -19.740 1.00 71.00 283 ALA A O 1
ATOM 2174 N N . THR A 1 284 ? 6.689 -2.012 -19.877 1.00 65.94 284 THR A N 1
ATOM 2175 C CA . THR A 1 284 ? 7.338 -1.842 -18.566 1.00 65.94 284 THR A CA 1
ATOM 2176 C C . THR A 1 284 ? 8.746 -1.255 -18.654 1.00 65.94 284 THR A C 1
ATOM 2178 O O . THR A 1 284 ? 9.147 -0.541 -17.734 1.00 65.94 284 THR A O 1
ATOM 2181 N N . GLN A 1 285 ? 9.490 -1.475 -19.745 1.00 62.09 285 GLN A N 1
ATOM 2182 C CA . GLN A 1 285 ? 10.864 -0.972 -19.882 1.00 62.09 285 GLN A CA 1
ATOM 2183 C C . GLN A 1 285 ? 10.955 0.558 -19.783 1.00 62.09 285 GLN A C 1
ATOM 2185 O O . GLN A 1 285 ? 11.795 1.056 -19.032 1.00 62.09 285 GLN A O 1
ATOM 2190 N N . ASP A 1 286 ? 10.064 1.301 -20.442 1.00 54.69 286 ASP A N 1
ATOM 2191 C CA . ASP A 1 286 ? 10.138 2.769 -20.475 1.00 54.69 286 ASP A CA 1
ATOM 2192 C C . ASP A 1 286 ? 9.685 3.420 -19.153 1.00 54.69 286 ASP A C 1
ATOM 2194 O O . ASP A 1 286 ? 10.239 4.436 -18.725 1.00 54.69 286 ASP A O 1
ATOM 2198 N N . PHE A 1 287 ? 8.759 2.792 -18.419 1.00 53.06 287 PHE A N 1
ATOM 2199 C CA . PHE A 1 287 ? 8.299 3.289 -17.115 1.00 53.06 287 PHE A CA 1
ATOM 2200 C C . PHE A 1 287 ? 9.420 3.266 -16.057 1.00 53.06 287 PHE A C 1
ATOM 2202 O O . PHE A 1 287 ? 9.571 4.189 -15.253 1.00 53.06 287 PHE A O 1
ATOM 2209 N N . PHE A 1 288 ? 10.269 2.232 -16.091 1.00 47.03 288 PHE A N 1
ATOM 2210 C CA . PHE A 1 288 ? 11.413 2.086 -15.185 1.00 47.03 288 PHE A CA 1
ATOM 2211 C C . PHE A 1 288 ? 12.622 2.952 -15.592 1.00 47.03 288 PHE A C 1
ATOM 2213 O O . PHE A 1 288 ? 13.550 3.108 -14.797 1.00 47.03 288 PHE A O 1
ATOM 2220 N N . VAL A 1 289 ? 12.623 3.552 -16.788 1.00 46.69 289 VAL A N 1
ATOM 2221 C CA . VAL A 1 289 ? 13.636 4.541 -17.201 1.00 46.69 289 VAL A CA 1
ATOM 2222 C C . VAL A 1 289 ? 13.364 5.914 -16.582 1.00 46.69 289 VAL A C 1
ATOM 2224 O O . VAL A 1 289 ? 14.326 6.611 -16.255 1.00 46.69 289 VAL A O 1
ATOM 2227 N N . PHE A 1 290 ? 12.088 6.281 -16.401 1.00 40.78 290 PHE A N 1
ATOM 2228 C CA . PHE A 1 290 ? 11.681 7.618 -15.952 1.00 40.78 290 PHE A CA 1
ATOM 2229 C C . PHE A 1 290 ? 11.723 7.828 -14.442 1.00 40.78 290 PHE A C 1
ATOM 2231 O O . PHE A 1 290 ? 12.004 8.928 -13.966 1.00 40.78 290 PHE A O 1
ATOM 2238 N N . SER A 1 291 ? 11.504 6.768 -13.667 1.00 37.62 291 SER A N 1
ATOM 2239 C CA . SER A 1 291 ? 11.918 6.791 -12.273 1.00 37.62 291 SER A CA 1
ATOM 2240 C C . SER A 1 291 ? 13.437 6.583 -12.215 1.00 37.62 291 SER A C 1
ATOM 2242 O O . SER A 1 291 ? 13.896 5.527 -12.664 1.00 37.62 291 SER A O 1
ATOM 2244 N N . PRO A 1 292 ? 14.234 7.482 -11.597 1.00 42.34 292 PRO A N 1
ATOM 2245 C CA . PRO A 1 292 ? 15.663 7.229 -11.352 1.00 42.34 292 PRO A CA 1
ATOM 2246 C C . PRO A 1 292 ? 15.918 5.931 -10.556 1.00 42.34 292 PRO A C 1
ATOM 2248 O O . PRO A 1 292 ? 17.033 5.419 -10.499 1.00 42.34 292 PRO A O 1
ATOM 2251 N N . PHE A 1 293 ? 14.858 5.373 -9.975 1.00 41.03 293 PHE A 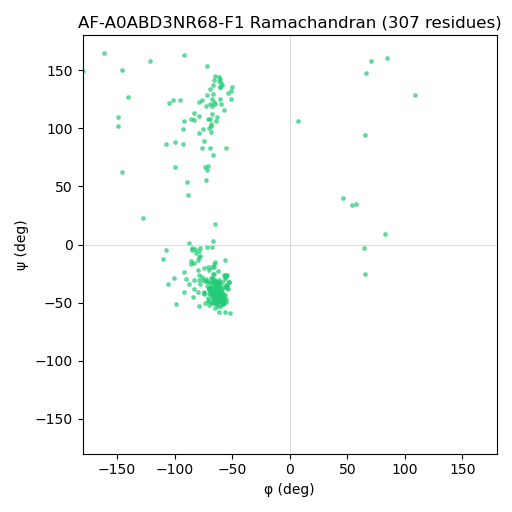N 1
ATOM 2252 C CA . PHE A 1 293 ? 14.828 4.198 -9.123 1.00 41.03 293 PHE A CA 1
ATOM 2253 C C . PHE A 1 293 ? 14.572 2.902 -9.917 1.00 41.03 293 PHE A C 1
ATOM 2255 O O . PHE A 1 293 ? 14.970 1.815 -9.492 1.00 41.03 293 PHE A O 1
ATOM 2262 N N . GLY A 1 294 ? 13.948 2.997 -11.098 1.00 40.56 294 GLY A N 1
ATOM 2263 C CA . GLY A 1 294 ? 13.528 1.835 -11.881 1.00 40.56 294 GLY A CA 1
ATOM 2264 C C . GLY A 1 294 ? 14.686 1.118 -12.583 1.00 40.56 294 GLY A C 1
ATOM 2265 O O . GLY A 1 294 ? 14.783 -0.109 -12.512 1.00 40.56 294 GLY A O 1
ATOM 2266 N N . LYS A 1 295 ? 15.637 1.865 -13.163 1.00 41.00 295 LYS A N 1
ATOM 2267 C CA . LYS A 1 295 ? 16.868 1.306 -13.763 1.00 41.00 295 LYS A CA 1
ATOM 2268 C C . LYS A 1 295 ? 17.680 0.457 -12.778 1.00 41.00 295 LYS A C 1
ATOM 2270 O O . LYS A 1 295 ? 18.383 -0.457 -13.205 1.00 41.00 295 LYS A O 1
ATOM 2275 N N . VAL A 1 296 ? 17.586 0.751 -11.479 1.00 41.75 296 VAL A N 1
ATOM 2276 C CA . VAL A 1 296 ? 18.261 0.010 -10.403 1.00 41.75 296 VAL A CA 1
ATOM 2277 C C . VAL A 1 296 ? 17.511 -1.282 -10.097 1.00 41.75 296 VAL A C 1
ATOM 2279 O O . VAL A 1 296 ? 18.103 -2.358 -10.162 1.00 41.75 296 VAL A O 1
ATOM 2282 N N . LEU A 1 297 ? 16.201 -1.188 -9.840 1.00 39.50 297 LEU A N 1
ATOM 2283 C CA . LEU A 1 297 ? 1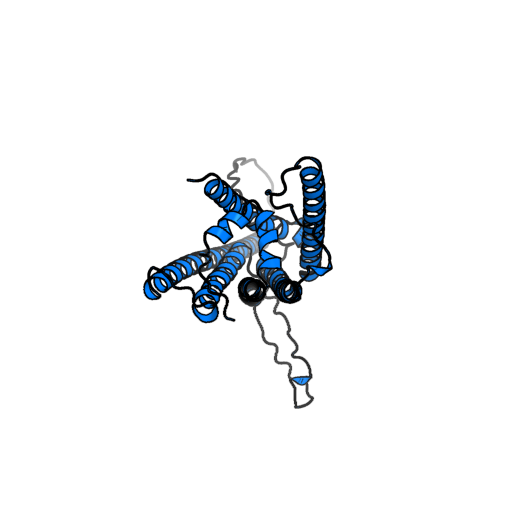5.366 -2.346 -9.514 1.00 39.50 297 LEU A CA 1
ATOM 2284 C C . LEU A 1 297 ? 15.384 -3.391 -10.642 1.00 39.50 297 LEU A C 1
ATOM 2286 O O . LEU A 1 297 ? 15.534 -4.582 -10.381 1.00 39.50 297 LEU A O 1
ATOM 2290 N N . TRP A 1 298 ? 15.324 -2.943 -11.901 1.00 43.06 298 TRP A N 1
ATOM 2291 C CA . TRP A 1 298 ? 15.349 -3.829 -13.066 1.00 43.06 298 TRP A CA 1
ATOM 2292 C C . TRP A 1 298 ? 16.736 -4.426 -13.354 1.00 43.06 298 TRP A C 1
ATOM 2294 O O . TRP A 1 298 ? 16.818 -5.565 -13.798 1.00 43.06 298 TRP A O 1
ATOM 2304 N N . LYS A 1 299 ? 17.844 -3.725 -13.055 1.00 42.62 299 LYS A N 1
ATOM 2305 C CA . LYS A 1 299 ? 19.201 -4.308 -13.162 1.00 42.62 299 LYS A CA 1
ATOM 2306 C C . LYS A 1 299 ? 19.463 -5.426 -12.148 1.00 42.62 299 LYS A C 1
ATOM 2308 O O . LYS A 1 299 ? 20.325 -6.266 -12.396 1.00 42.62 299 LYS A O 1
ATOM 2313 N N . ILE A 1 300 ? 18.759 -5.419 -11.015 1.00 40.25 300 ILE A N 1
ATOM 2314 C CA . ILE A 1 300 ? 18.880 -6.445 -9.969 1.00 40.25 300 ILE A CA 1
ATOM 2315 C C . ILE A 1 300 ? 18.113 -7.723 -10.352 1.00 40.25 300 ILE A C 1
ATOM 2317 O O . ILE A 1 300 ? 18.515 -8.812 -9.943 1.00 40.25 300 ILE A O 1
ATOM 2321 N N . VAL A 1 301 ? 17.075 -7.623 -11.192 1.00 41.12 301 VAL A N 1
ATOM 2322 C CA . VAL A 1 301 ? 16.413 -8.786 -11.802 1.00 41.12 301 VAL A CA 1
ATOM 2323 C C . VAL A 1 301 ? 17.277 -9.284 -12.972 1.00 41.12 301 VAL A C 1
ATOM 2325 O O . VAL A 1 301 ? 17.384 -8.603 -13.993 1.00 41.12 301 VAL A O 1
ATOM 2328 N N . PRO A 1 302 ? 17.929 -10.459 -12.879 1.00 40.03 302 PRO A N 1
ATOM 2329 C CA . PRO A 1 302 ? 18.797 -10.926 -13.951 1.00 40.03 302 PRO A CA 1
ATOM 2330 C C . PRO A 1 302 ? 17.969 -11.225 -15.206 1.00 40.03 302 PRO A C 1
ATOM 2332 O O . PRO A 1 302 ? 17.112 -12.105 -15.196 1.00 40.03 302 PRO A O 1
ATOM 2335 N N . SER A 1 303 ? 18.298 -10.568 -16.321 1.00 40.81 303 SER A N 1
ATOM 2336 C CA . SER A 1 303 ? 17.623 -10.676 -17.629 1.00 40.81 303 SER A CA 1
ATOM 2337 C C . SER A 1 303 ? 17.726 -12.051 -18.320 1.00 40.81 303 SER A C 1
ATOM 2339 O O . SER A 1 303 ? 17.478 -12.179 -19.516 1.00 40.81 303 SER A O 1
ATOM 2341 N N . LYS A 1 304 ? 18.073 -13.108 -17.577 1.00 38.97 304 LYS A N 1
ATOM 2342 C CA . LYS A 1 304 ? 18.159 -14.501 -18.034 1.00 38.97 304 LYS A CA 1
ATOM 2343 C C . LYS A 1 304 ? 16.825 -15.245 -17.910 1.00 38.97 304 LYS A C 1
ATOM 2345 O O . LYS A 1 304 ? 16.808 -16.413 -17.526 1.00 38.97 304 LYS A O 1
ATOM 2350 N N . PHE A 1 305 ? 15.727 -14.596 -18.282 1.00 46.25 305 PHE A N 1
ATOM 2351 C CA . PHE A 1 305 ? 14.523 -15.317 -18.678 1.00 46.25 305 PHE A CA 1
ATOM 2352 C C . PHE A 1 305 ? 14.585 -15.524 -20.194 1.00 46.25 305 PHE A C 1
ATOM 2354 O O . PHE A 1 305 ? 14.427 -14.553 -20.934 1.00 46.25 305 PHE A O 1
ATOM 2361 N N . PRO A 1 306 ? 14.856 -16.750 -20.689 1.00 42.16 306 PRO A N 1
ATOM 2362 C CA . PRO A 1 306 ? 14.648 -17.029 -22.100 1.00 42.16 306 PRO A CA 1
ATOM 2363 C C . PRO A 1 306 ? 13.162 -16.815 -22.386 1.00 42.16 306 PRO A C 1
ATOM 2365 O O . PRO A 1 306 ? 12.312 -17.405 -21.715 1.00 42.16 306 PRO A O 1
ATOM 2368 N N . ALA A 1 307 ? 12.851 -15.960 -23.360 1.00 42.28 307 ALA A N 1
ATOM 2369 C CA . ALA A 1 307 ? 11.491 -15.835 -23.854 1.00 42.28 307 ALA A CA 1
ATOM 2370 C C . ALA A 1 307 ? 11.042 -17.225 -24.322 1.00 42.28 307 ALA A C 1
ATOM 2372 O O . ALA A 1 307 ? 11.651 -17.800 -25.226 1.00 42.28 307 ALA A O 1
ATOM 2373 N N . LYS A 1 308 ? 10.023 -17.790 -23.666 1.00 42.44 308 LYS A N 1
ATOM 2374 C CA . LYS A 1 308 ? 9.372 -19.002 -24.159 1.00 42.44 308 LYS A CA 1
ATOM 2375 C C . LYS A 1 308 ? 8.622 -18.616 -25.431 1.00 42.44 308 LYS A C 1
ATOM 2377 O O . LYS A 1 308 ? 7.633 -17.892 -25.349 1.00 42.44 308 LYS A O 1
ATOM 2382 N N . SER A 1 309 ? 9.159 -19.062 -26.562 1.00 42.66 309 SER A N 1
ATOM 2383 C CA . SER A 1 309 ? 8.470 -19.149 -27.852 1.00 42.66 309 SER A CA 1
ATOM 2384 C C . SER A 1 309 ? 7.275 -20.090 -27.762 1.00 42.66 309 SER A C 1
ATOM 2386 O O . SER A 1 309 ? 7.498 -21.187 -27.192 1.00 42.66 309 SER A O 1
#

Sequence (309 aa):
MDSNEIIGLIAAFLAALAFGSYGVPMKGEAATRVNVDPLVFQTYKASVVLLTSSLLIVVNNLMANFESTENKDPSVKTFNPWSIYDFTPWAFVSASMWVPGGTAGVYAIRRAGLAISVGLWSCVIVILSFVWGVLVFHEKQRSGVRGAMKALAVLCSGLCGIAYFSSFEAESKNERQQWDKVTKHAEKENIEVRESTPLMELADAEKENSMSLDFETYPHCGVPPHSHQTVHIDPPAFLCPDGKPKKHTIHIPEYNIGICMAVLNGVFAASIMVPLHYAPPSATQDFFVFSPFGKVLWKIVPSKFPAKS

InterPro domains:
  IPR010651 Sugar transport protein [PTHR16119] (2-282)

Secondary structure (DSSP, 8-state):
--HHHHHHHHHHHHHHHHHHHHHHHHHSHHHHHTT--HHHHHHHHHHHHHHHHHHHHHHHHHHHHHHHHH---TTS-PPPPP-GGG--HHHHHHHHHHHHHHHHHHHHHHHH-HHHHHHHHHHHHHHHHHHIIIIIS----TT-HHHHHHHHHHHHHHHHHHHHHHHHHHHHHHHHHHHHHHHHHHHHHHHTS---------------------TT----SSS-TTS------PPPGGG-TTSS---------HHHHHHHHHHHHHHHHHHTHHHHHHS-HHHHHHHHHHSTTHHHHHHHS-S------

pLDDT: mean 78.86, std 17.72, range [37.62, 97.25]

Foldseek 3Di:
DDPLVVLQVVVVVVVCVVVLCVLQVCLDPVNLVVVDQLLVVLVVVVVVVVVVVVVLLVVQQVVLVVVVVPDPDPVDDGADRDDPVLDDVLVVVLVVLQSLLSSLLSLLCLQQNDQLLVLLLVLLLVVLLVVCCCVPVVPDDPVPPVVVVVVNVVSNVVSVVSNVVVVVVLVVVVVVVVVVVVVVVVVVVVVVPDDPDDDDDDDDDDDDDPPDPPSVPDDDPVDPSQPQPFDFDQDPQVVPPVSDRDRPGDRDGSNVSSSVSSSSSSVSVNCSV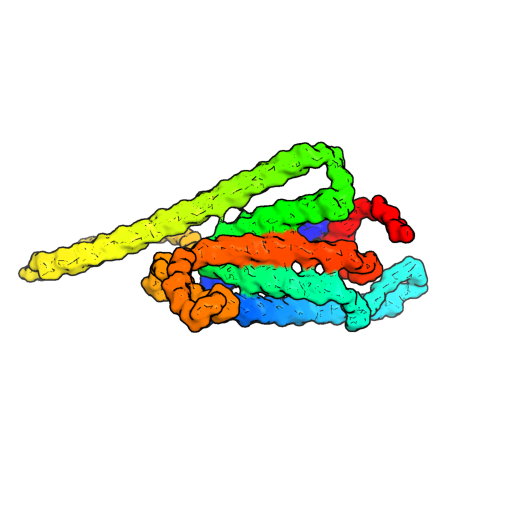VSVVVRDVVSVVSVLVSSSNSVSVVVVVPPPPDPDD

Organism: NCBI:txid29204

Radius of gyration: 27.23 Å; Cα contacts (8 Å, |Δi|>4): 210; chains: 1; bounding box: 67×53×91 Å

=== Feature glossary ===
A reading guide for the features in this record.

Start from the sequence.

  · Sequence gives the chain of amino acids in standard one-letter code (A=alanine, C=cysteine, …, Y=tyrosine), read N→C. It is the only feature that is directly encoded by the gene; all structural features are derived from the folded form of this sequence.

Fold it, and you get atomic coordinates and the backbone conformation that goes with them.

  · The mmCIF table is the protein's shape written out atom by atom. For each backbone N, Cα, C, and carbonyl O, it records an (x, y, z) coordinate triple in Å plus the residue type, chain letter, and residue number.

  · Backbone dihedral angles. Every residue except chain termini has a φ (preceding-C → N → Cα → C) and a ψ (N → Cα → C → next-N). They are reported in degrees following the IUPAC sign convention. Secondary structure is essentially a statement about which (φ, ψ) basin each residue occupies.

  · DSSP 8-state secondary structure assigns each residue one of H (α-helix), G (3₁₀-helix), I (π-helix), E (extended β-strand), B (isolated β-bridge), T (hydrogen-bonded turn), S (bend), or '-' (coil). The assignment is computed from backbone hydrogen-bond geometry via the Kabsch–Sander algorithm.

  · P-SEA three-state annotation labels each residue as helix, strand, or coil based purely on the geometry of the Cα trace. It serves as a fallback when the full backbone (and thus DSSP) is unavailable.

Summarize the fold with a handful of shape descriptors and a per-residue structural alphabet.

  · Radius of gyration (Rg) is the root-mean-square distance of Cα atoms from their centroid — a single number for overall size and compactness. A globular domain of N residues has Rg ≈ 2.2·N^0.38 Å; an extended or disordered chain has a much larger Rg. The Cα contact count is the number of residue pairs whose Cα atoms are within 8 Å and are more than four positions apart in sequence — a standard proxy for tertiary packing density. The bounding box is the smallest axis-aligned box enclosing all Cα atoms.

  · Foldseek's 3Di representation compresses backbone geometry into a per-residue letter drawn from a learned twenty-state alphabet. It captures the tertiary interaction pattern around each residue — which residues are packed against it in space, regardless of where they are in sequence.

  · Accessible surface area quantifies burial. A residue with SASA near zero is packed into the hydrophobic core; one with SASA >100 Å² sits on the surface. Computed here via the Shrake–Rupley numerical algorithm with a 1.4 Å probe.

Ask how reliable the model is.

  · For AlphaFold models, the B-factor field carries pLDDT — the model's own estimate of local accuracy on a 0–100 scale. Regions with pLDDT<50 should be treated as essentially unmodeled; they often correspond to intrinsically disordered segments.

  · For experimental (PDB) structures, the B-factor (temperature factor) quantifies the positional spread of each atom in the crystal — a combination of thermal vibration and static disorder — in units of Å². High B-factors mark flexible loops or poorly resolved regions; low B-factors mark the rigid, well-ordered core.

  · PAE(i, j) answers: if I align the predicted and true structures on residue i, how far off (in Å) do I expect residue j to be? A block-diagonal PAE matrix with low values on the blocks and high values off-diagonal is the signature of a multi-domain protein with confidently predicted domains but uncertain inter-domain orientation.

Place it in context: what it resembles, what it is annotated as, and how it looks.

  · Structural nearest neighbors (via Foldseek easy-search vs the PDB). Reported per hit: target PDB id, E-value, and alignment TM-score. A TM-score above ~0.5 is the conventional threshold for 'same fold'.

  · Functional annotations link the protein to curated databases. InterPro entries identify conserved domains and families by matching the sequence against member-database signatures (Pfam, PROSITE, CDD, …). Gene Ontology (GO) terms describe molecular function, biological process, and cellular component in a controlled vocabulary. CATH places the structure in a hierarchical fold classification (Class/Architecture/Topology/Homologous-superfamily). The organism is the source species.

  · Plot images: a contact map (which residues are close in 3D, as an N×N binary image), a Ramachandran scatter (backbone torsion angles, revealing secondary-structure composition at a glance), and — for AlphaFold structures — a PAE heatmap (pairwise prediction confidence).

  · Structure images are PyMOL renders from six orthogonal camera directions. Cartoon representation draws helices as coils and strands as arrows; sticks shows the backbone as bonds; surface shows the solvent-excluded envelope. Rainbow coloring maps sequence position to hue (blue→red, N→C); chain coloring assigns a distinct color per polypeptide.